Protein AF-A0A3M7LDJ9-F1 (afdb_monomer_lite)

Foldseek 3Di:
DAQEFEQFAEEDDDDDDPCVVPRYDFQNSRVVSLVVRVLGEHEYEDDYQYYDLVRLVSLLVVLLVSCVVSVHFYEYEYPHEQEESSLLSQLSGPAREYEQPYWYWAAFDDDDFDDDPVSNVVVVVVSVVSLQVQLVSLVVRWVDDSVLSSVSRHVRDGHGPVRCCVRNSHVYYDDDDDDPPPPDPDDDDDDDDPPPVVVVVCVSVVVRCLVSVNDQAWAWFAFLVRFTWTQRVHHPPDDDDPPTWTDGVNATCCVPPVQWTQGVVRDIGGDHDRD

Organism: NCBI:txid2305228

Sequence (275 aa):
MKHEIKIYGEIVPFQGTQIENRGYTNLSIVEEQLKNADGSELLVRLHTIGGDVDEGFAIYASLRRYAKENNIKITTRADGQVASIGTVIFLAGDERIGSPYVQPFFHKAQSLIGGDNEQIKKGLAENEEANKRISLHYSQHTNLTQQEAMELMNGETFLAPTDAEALRFATSTEEIQRPKALLNKKIIKYNMSDQHKDIQRKELLNKVFNFLGIGTKNKIVFTAENNELDFYELGENDTPSIGDKALFDGKPAGESNNGEYIMQTGETYRFTGRN

InterPro domains:
  IPR023562 Clp protease proteolytic subunit /Translocation-enhancing protein TepA [PF00574] (36-165)
  IPR029045 ClpP/crotonase-like domain superfamily [SSF52096] (4-171)

pLDDT: mean 84.13, std 17.74, range [34.44, 98.81]

Structure (mmCIF, N/CA/C/O backbone):
data_AF-A0A3M7LDJ9-F1
#
_entry.id   AF-A0A3M7LDJ9-F1
#
loop_
_atom_site.group_PDB
_atom_site.id
_atom_site.type_symbol
_atom_site.label_atom_id
_atom_site.label_alt_id
_atom_site.label_comp_id
_atom_site.label_asym_id
_atom_site.label_entity_id
_atom_site.label_seq_id
_atom_site.pdbx_PDB_ins_code
_atom_site.Cartn_x
_atom_site.Cartn_y
_atom_site.Cartn_z
_atom_site.occupancy
_atom_site.B_iso_or_equiv
_atom_site.auth_seq_id
_atom_site.auth_comp_id
_atom_site.auth_asym_id
_atom_site.auth_atom_id
_atom_site.pdbx_PDB_model_num
ATOM 1 N N . MET A 1 1 ? -18.117 -0.295 17.394 1.00 78.12 1 MET A N 1
ATOM 2 C CA . MET A 1 1 ? -18.189 -0.108 15.926 1.00 78.12 1 MET A CA 1
ATOM 3 C C . MET A 1 1 ? -16.911 0.585 15.501 1.00 78.12 1 MET A C 1
ATOM 5 O O . MET A 1 1 ? -16.434 1.400 16.278 1.00 78.12 1 MET A O 1
ATOM 9 N N . LYS A 1 2 ? -16.347 0.241 14.339 1.00 93.88 2 LYS A N 1
ATOM 10 C CA . LYS A 1 2 ? -15.156 0.926 13.820 1.00 93.88 2 LYS A CA 1
ATOM 11 C C . LYS A 1 2 ? -15.563 2.281 13.237 1.00 93.88 2 LYS A C 1
ATOM 13 O O . LYS A 1 2 ? -16.608 2.355 12.591 1.00 93.88 2 LYS A O 1
ATOM 18 N N . HIS A 1 3 ? -14.771 3.323 13.466 1.00 97.75 3 HIS A N 1
ATOM 19 C CA . HIS A 1 3 ? -14.946 4.608 12.798 1.00 97.75 3 HIS A CA 1
ATOM 20 C C . HIS A 1 3 ? -14.404 4.512 11.368 1.00 97.75 3 HIS A C 1
ATOM 22 O O . HIS A 1 3 ? -13.320 3.969 11.149 1.00 97.75 3 HIS A O 1
ATOM 28 N N . GLU A 1 4 ? -15.162 5.000 10.387 1.00 97.81 4 GLU A N 1
ATOM 29 C CA . GLU A 1 4 ? -14.740 4.949 8.987 1.00 97.81 4 GLU A CA 1
ATOM 30 C C . GLU A 1 4 ? -13.842 6.137 8.641 1.00 97.81 4 GLU A C 1
ATOM 32 O O . GLU A 1 4 ? -14.232 7.283 8.829 1.00 97.81 4 GLU A O 1
ATOM 37 N N . ILE A 1 5 ? -12.679 5.850 8.058 1.00 97.88 5 ILE A N 1
ATOM 38 C CA . ILE A 1 5 ? -11.811 6.839 7.416 1.00 97.88 5 ILE A CA 1
ATOM 39 C C . ILE A 1 5 ? -11.832 6.557 5.916 1.00 97.88 5 ILE A C 1
ATOM 41 O O . ILE A 1 5 ? -11.592 5.423 5.501 1.00 97.88 5 ILE A O 1
ATOM 45 N N . LYS A 1 6 ? -12.105 7.557 5.082 1.00 96.62 6 LYS A N 1
ATOM 46 C CA . LYS A 1 6 ? -12.105 7.422 3.620 1.00 96.62 6 LYS A CA 1
ATOM 47 C C . LYS A 1 6 ? -10.899 8.132 3.025 1.00 96.62 6 LYS A C 1
ATOM 49 O O . LYS A 1 6 ? -10.681 9.313 3.275 1.00 96.62 6 LYS A O 1
ATOM 54 N N . ILE A 1 7 ? -10.154 7.393 2.208 1.00 97.12 7 ILE A N 1
ATOM 55 C CA . ILE A 1 7 ? -8.999 7.866 1.437 1.00 97.12 7 ILE A CA 1
ATOM 56 C C . ILE A 1 7 ? -9.338 7.638 -0.030 1.00 97.12 7 ILE A C 1
ATOM 58 O O . ILE A 1 7 ? -9.025 6.596 -0.618 1.00 97.12 7 ILE A O 1
ATOM 62 N N . TYR A 1 8 ? -10.130 8.563 -0.566 1.00 95.56 8 TYR A N 1
ATOM 63 C CA . TYR A 1 8 ? -10.703 8.479 -1.904 1.00 95.56 8 TYR A CA 1
ATOM 64 C C . TYR A 1 8 ? -10.148 9.609 -2.774 1.00 95.56 8 TYR A C 1
ATOM 66 O O . TYR A 1 8 ? -10.076 10.757 -2.333 1.00 95.56 8 TYR A O 1
ATOM 74 N N . GLY A 1 9 ? -9.798 9.282 -4.018 1.00 94.44 9 GLY A N 1
ATOM 75 C CA . GLY A 1 9 ? -9.204 10.227 -4.963 1.00 94.44 9 GLY A CA 1
ATOM 76 C C . GLY A 1 9 ? -7.675 10.238 -4.961 1.00 94.44 9 GLY A C 1
ATOM 77 O O . GLY A 1 9 ? -7.035 9.354 -4.395 1.00 94.44 9 GLY A O 1
ATOM 78 N N . GLU A 1 10 ? -7.088 11.210 -5.646 1.00 96.06 10 GLU A N 1
ATOM 79 C CA . GLU A 1 10 ? -5.637 11.387 -5.747 1.00 96.06 10 GLU A CA 1
ATOM 80 C C . GLU A 1 10 ? -5.054 11.966 -4.447 1.00 96.06 10 GLU A C 1
ATOM 82 O O . GLU A 1 10 ? -5.655 12.832 -3.807 1.00 96.06 10 GLU A O 1
ATOM 87 N N . ILE A 1 11 ? -3.886 11.467 -4.046 1.00 97.50 11 ILE A N 1
ATOM 88 C CA . ILE A 1 11 ? -3.141 11.930 -2.875 1.00 97.50 11 ILE A CA 1
ATOM 89 C C . ILE A 1 11 ? -2.330 13.161 -3.271 1.00 97.50 11 ILE A C 1
ATOM 91 O O . ILE A 1 11 ? -1.450 13.071 -4.124 1.00 97.50 11 ILE A O 1
ATOM 95 N N . VAL A 1 12 ? -2.616 14.311 -2.664 1.00 95.75 12 VAL A N 1
ATOM 96 C CA . VAL A 1 12 ? -2.017 15.595 -3.062 1.00 95.75 12 VAL A CA 1
ATOM 97 C C . VAL A 1 12 ? -1.315 16.289 -1.896 1.00 95.75 12 VAL A C 1
ATOM 99 O O . VAL A 1 12 ? -1.828 16.259 -0.781 1.00 95.75 12 VAL A O 1
ATOM 102 N N . PRO A 1 13 ? -0.198 16.998 -2.138 1.00 92.62 13 PRO A N 1
ATOM 103 C CA . PRO A 1 13 ? 0.600 17.596 -1.065 1.00 92.62 13 PRO A CA 1
ATOM 104 C C . PRO A 1 13 ? 0.002 18.905 -0.518 1.00 92.62 13 PRO A C 1
ATOM 106 O O . PRO A 1 13 ? 0.456 19.447 0.493 1.00 92.62 13 PRO A O 1
ATOM 109 N N . PHE A 1 14 ? -1.006 19.471 -1.194 1.00 89.44 14 PHE A N 1
ATOM 110 C CA . PHE A 1 14 ? -1.635 20.724 -0.778 1.00 89.44 14 PHE A CA 1
ATOM 111 C C . PHE A 1 14 ? -2.529 20.493 0.440 1.00 89.44 14 PHE A C 1
ATOM 113 O O . PHE A 1 14 ? -3.498 19.745 0.351 1.00 89.44 14 PHE A O 1
ATOM 120 N N . GLN A 1 15 ? -2.233 21.173 1.549 1.00 89.44 15 GLN A N 1
ATOM 121 C CA . GLN A 1 15 ? -2.933 21.009 2.826 1.00 89.44 15 GLN A CA 1
ATOM 122 C C . GLN A 1 15 ? -4.273 21.764 2.900 1.00 89.44 15 GLN A C 1
ATOM 124 O O . GLN A 1 15 ? -4.502 22.742 2.188 1.00 89.44 15 GLN A O 1
ATOM 129 N N . GLY A 1 16 ? -5.140 21.329 3.821 1.00 84.50 16 GLY A N 1
ATOM 130 C CA . GLY A 1 16 ? -6.477 21.883 4.069 1.00 84.50 16 GLY A CA 1
ATOM 131 C C . GLY A 1 16 ? -7.626 20.952 3.657 1.00 84.50 16 GLY A C 1
ATOM 132 O O . GLY A 1 16 ? -7.453 20.042 2.854 1.00 84.50 16 GLY A O 1
ATOM 133 N N . THR A 1 17 ? -8.824 21.187 4.201 1.00 79.88 17 THR A N 1
ATOM 134 C CA . THR A 1 17 ? -10.002 20.303 4.035 1.00 79.88 17 THR A CA 1
ATOM 135 C C . THR A 1 17 ? -10.957 20.722 2.910 1.00 79.88 17 THR A C 1
ATOM 137 O O . THR A 1 17 ? -11.893 20.011 2.565 1.00 79.88 17 THR A O 1
ATOM 140 N N . GLN A 1 18 ? -10.720 21.868 2.269 1.00 75.56 18 GLN A N 1
ATOM 141 C CA . GLN A 1 18 ? -11.643 22.463 1.286 1.00 75.56 18 GLN A CA 1
ATOM 142 C C . GLN A 1 18 ? -11.646 21.759 -0.091 1.00 75.56 18 GLN A C 1
ATOM 144 O O . GLN A 1 18 ? -12.289 22.240 -1.027 1.00 75.56 18 GLN A O 1
ATOM 149 N N . ILE A 1 19 ? -10.932 20.637 -0.240 1.00 69.25 19 ILE A N 1
ATOM 150 C CA . ILE A 1 19 ? -10.743 19.920 -1.513 1.00 69.25 19 ILE A CA 1
ATOM 151 C C . ILE A 1 19 ? -11.445 18.554 -1.585 1.00 69.25 19 ILE A C 1
ATOM 153 O O . ILE A 1 19 ? -11.459 17.956 -2.660 1.00 69.25 19 ILE A O 1
ATOM 157 N N . GLU A 1 20 ? -12.081 18.092 -0.500 1.00 59.94 20 GLU A N 1
ATOM 158 C CA . GLU A 1 20 ? -12.684 16.746 -0.379 1.00 59.94 20 GLU A CA 1
ATOM 159 C C . GLU A 1 20 ? -13.671 16.392 -1.511 1.00 59.94 20 GLU A C 1
ATOM 161 O O . GLU A 1 20 ? -13.783 15.238 -1.914 1.00 59.94 20 GLU A O 1
ATOM 166 N N . ASN A 1 21 ? -14.332 17.384 -2.116 1.00 63.56 21 ASN A N 1
ATOM 167 C CA . ASN A 1 21 ? -15.317 17.170 -3.186 1.00 63.56 21 ASN A CA 1
ATOM 168 C C . ASN A 1 21 ? -14.736 17.173 -4.610 1.00 63.56 21 ASN A C 1
ATOM 170 O O . ASN A 1 21 ? -15.493 17.176 -5.581 1.00 63.56 21 ASN A O 1
ATOM 174 N N . ARG A 1 22 ? -13.409 17.220 -4.764 1.00 71.50 22 ARG A N 1
ATOM 175 C CA . ARG A 1 22 ? -12.743 17.285 -6.078 1.00 71.50 22 ARG A CA 1
ATOM 176 C C . ARG A 1 22 ? -11.988 16.010 -6.449 1.00 71.50 22 ARG A C 1
ATOM 178 O O . ARG A 1 22 ? -11.256 16.019 -7.430 1.00 71.50 22 ARG A O 1
ATOM 185 N N . GLY A 1 23 ? -12.183 14.927 -5.694 1.00 86.31 23 GLY A N 1
ATOM 186 C CA . GLY A 1 23 ? -11.456 13.678 -5.916 1.00 86.31 23 GLY A CA 1
ATOM 187 C C . GLY A 1 23 ? -10.001 13.759 -5.458 1.00 86.31 23 GLY A C 1
ATOM 188 O O . GLY A 1 23 ? -9.142 13.143 -6.079 1.00 86.31 23 GLY A O 1
ATOM 189 N N . TYR A 1 24 ? -9.743 14.508 -4.384 1.00 92.81 24 TYR A N 1
ATOM 190 C CA . TYR A 1 24 ? -8.433 14.625 -3.752 1.00 92.81 24 TYR A CA 1
ATOM 191 C C . TYR A 1 24 ? -8.512 14.270 -2.268 1.00 92.81 24 TYR A C 1
ATOM 193 O O . TYR A 1 24 ? -9.515 14.537 -1.606 1.00 92.81 24 TYR A O 1
ATOM 201 N N . THR A 1 25 ? -7.421 13.723 -1.747 1.00 95.00 25 THR A N 1
ATOM 202 C CA . THR A 1 25 ? -7.181 13.477 -0.324 1.00 95.00 25 THR A CA 1
ATOM 203 C C . THR A 1 25 ? -5.784 13.976 0.048 1.00 95.00 25 THR A C 1
ATOM 205 O O . THR A 1 25 ? -4.855 13.910 -0.752 1.00 95.00 25 THR A O 1
ATOM 208 N N . ASN A 1 26 ? -5.636 14.464 1.275 1.00 96.38 26 ASN A N 1
ATOM 209 C CA . ASN A 1 26 ? -4.364 14.848 1.882 1.00 96.38 26 ASN A CA 1
ATOM 210 C C . ASN A 1 26 ? -4.383 14.480 3.379 1.00 96.38 26 ASN A C 1
ATOM 212 O O . ASN A 1 26 ? -5.387 13.988 3.907 1.00 96.38 26 ASN A O 1
ATOM 216 N N . LEU A 1 27 ? -3.284 14.736 4.074 1.00 97.44 27 LEU A N 1
ATOM 217 C CA . LEU A 1 27 ? -3.114 14.508 5.499 1.00 97.44 27 LEU A CA 1
ATOM 218 C C . LEU A 1 27 ? -4.128 15.296 6.324 1.00 97.44 27 LEU A C 1
ATOM 220 O O . LEU A 1 27 ? -4.752 14.715 7.203 1.00 97.44 27 LEU A O 1
ATOM 224 N N . SER A 1 28 ? -4.338 16.581 6.026 1.00 95.81 28 SER A N 1
ATOM 225 C CA . SER A 1 28 ? -5.286 17.427 6.769 1.00 95.81 28 SER A CA 1
ATOM 226 C C . SER A 1 28 ? -6.707 16.838 6.798 1.00 95.81 28 SER A C 1
ATOM 228 O O . SER A 1 28 ? -7.373 16.874 7.830 1.00 95.81 28 SER A O 1
ATOM 230 N N . ILE A 1 29 ? -7.163 16.274 5.676 1.00 95.62 29 ILE A N 1
ATOM 231 C CA . ILE A 1 29 ? -8.461 15.595 5.539 1.00 95.62 29 ILE A CA 1
ATOM 232 C C . ILE A 1 29 ? -8.507 14.327 6.395 1.00 95.62 29 ILE A C 1
ATOM 234 O O . ILE A 1 29 ? -9.494 14.068 7.085 1.00 95.62 29 ILE A O 1
ATOM 238 N N . VAL A 1 30 ? -7.441 13.524 6.369 1.00 97.31 30 VAL A N 1
ATOM 239 C CA . VAL A 1 30 ? -7.366 12.300 7.178 1.00 97.31 30 VAL A CA 1
ATOM 240 C C . VAL A 1 30 ? -7.317 12.638 8.668 1.00 97.31 30 VAL A C 1
ATOM 242 O O . VAL A 1 30 ? -8.029 12.017 9.452 1.00 97.31 30 VAL A O 1
ATOM 245 N N . GLU A 1 31 ? -6.542 13.643 9.071 1.00 96.50 31 GLU A N 1
ATOM 246 C CA . GLU A 1 31 ? -6.461 14.093 10.462 1.00 96.50 31 GLU A CA 1
ATOM 247 C C . GLU A 1 31 ? -7.797 14.622 10.982 1.00 96.50 31 GLU A C 1
ATOM 249 O O . GLU A 1 31 ? -8.155 14.356 12.128 1.00 96.50 31 GLU A O 1
ATOM 254 N N . GLU A 1 32 ? -8.566 15.327 10.153 1.00 95.25 32 GLU A N 1
ATOM 255 C CA . GLU A 1 32 ? -9.901 15.781 10.539 1.00 95.25 32 GLU A CA 1
ATOM 256 C C . GLU A 1 32 ? -10.857 14.603 10.776 1.00 95.25 32 GLU A C 1
ATOM 258 O O . GLU A 1 32 ? -11.580 14.578 11.772 1.00 95.25 32 GLU A O 1
ATOM 263 N N . GLN A 1 33 ? -10.807 13.573 9.928 1.00 96.31 33 GLN A N 1
ATOM 264 C CA . GLN A 1 33 ? -11.563 12.339 10.156 1.00 96.31 33 GLN A CA 1
ATOM 265 C C . GLN A 1 33 ? -11.096 11.608 11.431 1.00 96.31 33 GLN A C 1
ATOM 267 O O . GLN A 1 33 ? -11.924 11.148 12.214 1.00 96.31 33 GLN A O 1
ATOM 272 N N . LEU A 1 34 ? -9.786 11.560 11.701 1.00 97.31 34 LEU A N 1
ATOM 273 C CA . LEU A 1 34 ? -9.226 10.937 12.908 1.00 97.31 34 LEU A CA 1
ATOM 274 C C . LEU A 1 34 ? -9.658 11.633 14.206 1.00 97.31 34 LEU A C 1
ATOM 276 O O . LEU A 1 34 ? -9.918 10.955 15.202 1.00 97.31 34 LEU A O 1
ATOM 280 N N . LYS A 1 35 ? -9.788 12.965 14.214 1.00 95.19 35 LYS A N 1
ATOM 281 C CA . LYS A 1 35 ? -10.329 13.696 15.376 1.00 95.19 35 LYS A CA 1
ATOM 282 C C . LYS A 1 35 ? -11.749 13.244 15.714 1.00 95.19 35 LYS A C 1
ATOM 284 O O . LYS A 1 35 ? -12.083 13.108 16.885 1.00 95.19 35 LYS A O 1
ATOM 289 N N . ASN A 1 36 ? -12.555 12.954 14.694 1.00 94.56 36 ASN A N 1
ATOM 290 C CA . ASN A 1 36 ? -13.933 12.491 14.856 1.00 94.56 36 ASN A CA 1
ATOM 291 C C . ASN A 1 36 ? -14.041 11.009 15.259 1.00 94.56 36 ASN A C 1
ATOM 293 O O . ASN A 1 36 ? -15.135 10.548 15.590 1.00 94.56 36 ASN A O 1
ATOM 297 N N . ALA A 1 37 ? -12.935 10.259 15.237 1.00 94.75 37 ALA A N 1
ATOM 298 C CA . ALA A 1 37 ? -12.915 8.852 15.624 1.00 94.75 37 ALA A CA 1
ATOM 299 C C . ALA A 1 37 ? -12.878 8.628 17.147 1.00 94.75 37 ALA A C 1
ATOM 301 O O . ALA A 1 37 ? -13.243 7.539 17.587 1.00 94.75 37 ALA A O 1
ATOM 302 N N . ASP A 1 38 ? -12.490 9.636 17.941 1.00 91.62 38 ASP A N 1
ATOM 303 C CA . ASP A 1 38 ? -12.563 9.636 19.418 1.00 91.62 38 ASP A CA 1
ATOM 304 C C . ASP A 1 38 ? -12.047 8.338 20.086 1.00 91.62 38 ASP A C 1
ATOM 306 O O . ASP A 1 38 ? -12.717 7.700 20.895 1.00 91.62 38 ASP A O 1
ATOM 310 N N . GLY A 1 39 ? -10.867 7.873 19.666 1.00 92.12 39 GLY A N 1
ATOM 311 C CA . GLY A 1 39 ? -10.216 6.665 20.179 1.00 92.12 39 GLY A CA 1
ATOM 312 C C . GLY A 1 39 ? -10.827 5.340 19.708 1.00 92.12 39 GLY A C 1
ATOM 313 O O . GLY A 1 39 ? -10.450 4.285 20.211 1.00 92.12 39 GLY A O 1
ATOM 314 N N . SER A 1 40 ? -11.760 5.354 18.753 1.00 95.44 40 SER A N 1
ATOM 315 C CA . SER A 1 40 ? -12.372 4.140 18.196 1.00 95.44 40 SER A CA 1
ATOM 316 C C . SER A 1 40 ? -11.427 3.399 17.250 1.00 95.44 40 SER A C 1
ATOM 318 O O . SER A 1 40 ? -10.676 4.024 16.507 1.00 95.44 40 SER A O 1
ATOM 320 N N . GLU A 1 41 ? -11.534 2.064 17.188 1.00 97.75 41 GLU A N 1
ATOM 321 C CA . GLU A 1 41 ? -10.911 1.271 16.114 1.00 97.75 41 GLU A CA 1
ATOM 322 C C . GLU A 1 41 ? -11.263 1.830 14.728 1.00 97.75 41 GLU A C 1
ATOM 324 O O . GLU A 1 41 ? -12.390 2.278 14.503 1.00 97.75 41 GLU A O 1
ATOM 329 N N . LEU A 1 42 ? -10.326 1.760 13.781 1.00 98.69 42 LEU A N 1
ATOM 330 C CA . LEU A 1 42 ? -10.492 2.379 12.465 1.00 98.69 42 LEU A CA 1
ATOM 331 C C . LEU A 1 42 ? -10.810 1.347 11.381 1.00 98.69 42 LEU A C 1
ATOM 333 O O . LEU A 1 42 ? -10.187 0.287 11.308 1.00 98.69 42 LEU A O 1
ATOM 337 N N . LEU A 1 43 ? -11.739 1.701 10.492 1.00 98.50 43 LEU A N 1
ATOM 338 C CA . LEU A 1 43 ? -11.909 1.089 9.179 1.00 98.50 43 LEU A CA 1
ATOM 339 C C . LEU A 1 43 ? -11.491 2.108 8.115 1.00 98.50 43 LEU A C 1
ATOM 341 O O . LEU A 1 43 ? -12.256 3.004 7.762 1.00 98.50 43 LEU A O 1
ATOM 345 N N . VAL A 1 44 ? -10.275 1.966 7.602 1.00 98.62 44 VAL A N 1
ATOM 346 C CA . VAL A 1 44 ? -9.719 2.831 6.562 1.00 98.62 44 VAL A CA 1
ATOM 347 C C . VAL A 1 44 ? -10.070 2.247 5.199 1.00 98.62 44 VAL A C 1
ATOM 349 O O . VAL A 1 44 ? -9.644 1.153 4.841 1.00 98.62 44 VAL A O 1
ATOM 352 N N . ARG A 1 45 ? -10.867 2.972 4.427 1.00 97.94 45 ARG A N 1
ATOM 353 C CA . ARG A 1 45 ? -11.400 2.555 3.131 1.00 97.94 45 ARG A CA 1
ATOM 354 C C . ARG A 1 45 ? -10.666 3.296 2.025 1.00 97.94 45 ARG A C 1
ATOM 356 O O . ARG A 1 45 ? -10.650 4.527 2.022 1.00 97.94 45 ARG A O 1
ATOM 363 N N . LEU A 1 46 ? -10.078 2.558 1.088 1.00 98.06 46 LEU A N 1
ATOM 364 C CA . LEU A 1 46 ? -9.243 3.127 0.034 1.00 98.06 46 LEU A CA 1
ATOM 365 C C . LEU A 1 46 ? -9.881 2.965 -1.346 1.00 98.06 46 LEU A C 1
ATOM 367 O O . LEU A 1 46 ? -10.301 1.872 -1.732 1.00 98.06 46 LEU A O 1
ATOM 371 N N . HIS A 1 47 ? -9.895 4.069 -2.089 1.00 96.38 47 HIS A N 1
ATOM 372 C CA . HIS A 1 47 ? -10.141 4.113 -3.525 1.00 96.38 47 HIS A CA 1
ATOM 373 C C . HIS A 1 47 ? -9.318 5.261 -4.126 1.00 96.38 47 HIS A C 1
ATOM 375 O O . HIS A 1 47 ? -9.787 6.390 -4.258 1.00 96.38 47 HIS A O 1
ATOM 381 N N . THR A 1 48 ? -8.058 4.983 -4.441 1.00 97.19 48 THR A N 1
ATOM 382 C CA . THR A 1 48 ? -7.075 5.985 -4.850 1.00 97.19 48 THR A CA 1
ATOM 383 C C . THR A 1 48 ? -6.183 5.473 -5.978 1.00 97.19 48 THR A C 1
ATOM 385 O O . THR A 1 48 ? -5.773 4.308 -6.005 1.00 97.19 48 THR A O 1
ATOM 388 N N . ILE A 1 49 ? -5.861 6.378 -6.901 1.00 95.44 49 ILE A N 1
ATOM 389 C CA . ILE A 1 49 ? -4.847 6.162 -7.939 1.00 95.44 49 ILE A CA 1
ATOM 390 C C . ILE A 1 49 ? -3.414 6.375 -7.416 1.00 95.44 49 ILE A C 1
ATOM 392 O O . ILE A 1 49 ? -2.454 6.153 -8.148 1.00 95.44 49 ILE A O 1
ATOM 396 N N . GLY A 1 50 ? -3.269 6.793 -6.156 1.00 97.25 50 GLY A N 1
ATOM 397 C CA . GLY A 1 50 ? -2.017 7.256 -5.574 1.00 97.25 50 GLY A CA 1
ATOM 398 C C . GLY A 1 50 ? -1.823 8.757 -5.760 1.00 97.25 50 GLY A C 1
ATOM 399 O O . GLY A 1 50 ? -2.803 9.496 -5.719 1.00 97.25 50 GLY A O 1
ATOM 400 N N . GLY A 1 51 ? -0.575 9.200 -5.914 1.00 97.00 51 GLY A N 1
ATOM 401 C CA . GLY A 1 51 ? -0.204 10.613 -5.969 1.00 97.00 51 GLY A CA 1
ATOM 402 C C . GLY A 1 51 ? 1.112 10.874 -5.237 1.00 97.00 51 GLY A C 1
ATOM 403 O O . GLY A 1 51 ? 2.070 10.116 -5.397 1.00 97.00 51 GLY A O 1
ATOM 404 N N . ASP A 1 52 ? 1.150 11.930 -4.430 1.00 97.81 52 ASP A N 1
ATOM 405 C CA . ASP A 1 52 ? 2.357 12.395 -3.747 1.00 97.81 52 ASP A CA 1
ATOM 406 C C . ASP A 1 52 ? 2.900 11.383 -2.721 1.00 97.81 52 ASP A C 1
ATOM 408 O O . ASP A 1 52 ? 2.180 10.878 -1.853 1.00 97.81 52 ASP A O 1
ATOM 412 N N . VAL A 1 53 ? 4.197 11.077 -2.845 1.00 98.00 53 VAL A N 1
ATOM 413 C CA . VAL A 1 53 ? 4.872 10.047 -2.044 1.00 98.00 53 VAL A CA 1
ATOM 414 C C . VAL A 1 53 ? 5.000 10.467 -0.585 1.00 98.00 53 VAL A C 1
ATOM 416 O O . VAL A 1 53 ? 4.725 9.663 0.309 1.00 98.00 53 VAL A O 1
ATOM 419 N N . ASP A 1 54 ? 5.428 11.701 -0.336 1.00 97.88 54 ASP A N 1
ATOM 420 C CA . ASP A 1 54 ? 5.688 12.178 1.019 1.00 97.88 54 ASP A CA 1
ATOM 421 C C . ASP A 1 54 ? 4.373 12.359 1.782 1.00 97.88 54 ASP A C 1
ATOM 423 O O . ASP A 1 54 ? 4.264 11.935 2.935 1.00 97.88 54 ASP A O 1
ATOM 427 N N . GLU A 1 55 ? 3.341 12.868 1.110 1.00 98.31 55 GLU A N 1
ATOM 428 C CA . GLU A 1 55 ? 1.994 12.984 1.656 1.00 98.31 55 GLU A CA 1
ATOM 429 C C . GLU A 1 55 ? 1.412 11.614 2.026 1.00 98.31 55 GLU A C 1
ATOM 431 O O . GLU A 1 55 ? 0.864 11.430 3.116 1.00 98.31 55 GLU A O 1
ATOM 436 N N . GLY A 1 56 ? 1.568 10.612 1.155 1.00 98.56 56 GLY A N 1
ATOM 437 C CA . GLY A 1 56 ? 1.088 9.264 1.441 1.00 98.56 56 GLY A CA 1
ATOM 438 C C . GLY A 1 56 ? 1.803 8.612 2.628 1.00 98.56 56 GLY A C 1
ATOM 439 O O . GLY A 1 56 ? 1.156 7.968 3.460 1.00 98.56 56 GLY A O 1
ATOM 440 N N . PHE A 1 57 ? 3.115 8.826 2.777 1.00 98.75 57 PHE A N 1
ATOM 441 C CA . PHE A 1 57 ? 3.843 8.391 3.974 1.00 98.75 57 PHE A CA 1
ATOM 442 C C . PHE A 1 57 ? 3.414 9.150 5.233 1.00 98.75 57 PHE A C 1
ATOM 444 O O . PHE A 1 57 ? 3.331 8.545 6.306 1.00 98.75 57 PHE A O 1
ATOM 451 N N . ALA A 1 58 ? 3.104 10.442 5.123 1.00 98.69 58 ALA A N 1
ATOM 452 C CA . ALA A 1 58 ? 2.596 11.229 6.240 1.00 98.69 58 ALA A CA 1
ATOM 453 C C . ALA A 1 58 ? 1.221 10.722 6.704 1.00 98.69 58 ALA A C 1
ATOM 455 O O . ALA A 1 58 ? 1.011 10.529 7.904 1.00 98.69 58 ALA A O 1
ATOM 456 N N . ILE A 1 59 ? 0.323 10.402 5.765 1.00 98.81 59 ILE A N 1
ATOM 457 C CA . ILE A 1 59 ? -0.968 9.761 6.049 1.00 98.81 59 ILE A CA 1
ATOM 458 C C . ILE A 1 59 ? -0.760 8.409 6.742 1.00 98.81 59 ILE A C 1
ATOM 460 O O . ILE A 1 59 ? -1.345 8.171 7.801 1.00 98.81 59 ILE A O 1
ATOM 464 N N . TYR A 1 60 ? 0.103 7.540 6.201 1.00 98.81 60 TYR A N 1
ATOM 465 C CA . TYR A 1 60 ? 0.443 6.259 6.833 1.00 98.81 60 TYR A CA 1
ATOM 466 C C . TYR A 1 60 ? 0.922 6.458 8.283 1.00 98.81 60 TYR A C 1
ATOM 468 O O . TYR A 1 60 ? 0.431 5.805 9.209 1.00 98.81 60 TYR A O 1
ATOM 476 N N . ALA A 1 61 ? 1.857 7.387 8.496 1.00 98.69 61 ALA A N 1
ATOM 477 C CA . ALA A 1 61 ? 2.425 7.659 9.809 1.00 98.69 61 ALA A CA 1
ATOM 478 C C . ALA A 1 61 ? 1.381 8.217 10.787 1.00 98.69 61 ALA A C 1
ATOM 480 O O . ALA A 1 61 ? 1.388 7.824 11.954 1.00 98.69 61 ALA A O 1
ATOM 481 N N . SER A 1 62 ? 0.482 9.090 10.325 1.00 98.69 62 SER A N 1
ATOM 482 C CA . SER A 1 62 ? -0.602 9.659 11.133 1.00 98.69 62 SER A CA 1
ATOM 483 C C . SER A 1 62 ? -1.587 8.581 11.588 1.00 98.69 62 SER A C 1
ATOM 485 O O . SER A 1 62 ? -1.850 8.456 12.785 1.00 98.69 62 SER A O 1
ATOM 487 N N . LEU A 1 63 ? -2.012 7.696 10.677 1.00 98.81 63 LEU A N 1
ATOM 488 C CA . LEU A 1 63 ? -2.849 6.537 11.006 1.00 98.81 63 LEU A CA 1
ATOM 489 C C . LEU A 1 63 ? -2.186 5.646 12.071 1.00 98.81 63 LEU A C 1
ATOM 491 O O . LEU A 1 63 ? -2.784 5.364 13.111 1.00 98.81 63 LEU A O 1
ATOM 495 N N . ARG A 1 64 ? -0.930 5.224 11.856 1.00 98.69 64 ARG A N 1
ATOM 496 C CA . ARG A 1 64 ? -0.224 4.350 12.813 1.00 98.69 64 ARG A CA 1
ATOM 497 C C . ARG A 1 64 ? 0.059 5.036 14.149 1.00 98.69 64 ARG A C 1
ATOM 499 O O . ARG A 1 64 ? 0.037 4.370 15.184 1.00 98.69 64 ARG A O 1
ATOM 506 N N . ARG A 1 65 ? 0.312 6.348 14.150 1.00 98.56 65 ARG A N 1
ATOM 507 C CA . ARG A 1 65 ? 0.487 7.136 15.376 1.00 98.56 65 ARG A CA 1
ATOM 508 C C . ARG A 1 65 ? -0.807 7.186 16.174 1.00 98.56 65 ARG A C 1
ATOM 510 O O . ARG A 1 65 ? -0.780 6.823 17.345 1.00 98.56 65 ARG A O 1
ATOM 517 N N . TYR A 1 66 ? -1.918 7.526 15.527 1.00 98.50 66 TYR A N 1
ATOM 518 C CA . TYR A 1 66 ? -3.235 7.529 16.155 1.00 98.50 66 TYR A CA 1
ATOM 519 C C . TYR A 1 66 ? -3.566 6.164 16.768 1.00 98.50 66 TYR A C 1
ATOM 521 O O . TYR A 1 66 ? -3.999 6.085 17.918 1.00 98.50 66 TYR A O 1
ATOM 529 N N . ALA A 1 67 ? -3.299 5.076 16.036 1.00 98.38 67 ALA A N 1
ATOM 530 C CA . ALA A 1 67 ? -3.520 3.726 16.540 1.00 98.38 67 ALA A CA 1
ATOM 531 C C . ALA A 1 67 ? -2.687 3.410 17.786 1.00 98.38 67 ALA A C 1
ATOM 533 O O . ALA A 1 67 ? -3.200 2.846 18.750 1.00 98.38 67 ALA A O 1
ATOM 534 N N . LYS A 1 68 ? -1.412 3.814 17.789 1.00 98.25 68 LYS A N 1
ATOM 535 C CA . LYS A 1 68 ? -0.518 3.642 18.937 1.00 98.25 68 LYS A CA 1
ATOM 536 C C . LYS A 1 68 ? -0.969 4.461 20.146 1.00 98.25 68 LYS A C 1
ATOM 538 O O . LYS A 1 68 ? -0.989 3.930 21.250 1.00 98.25 68 LYS A O 1
ATOM 543 N N . GLU A 1 69 ? -1.303 5.733 19.949 1.00 98.25 69 GLU A N 1
ATOM 544 C CA . GLU A 1 69 ? -1.696 6.657 21.023 1.00 98.25 69 GLU A CA 1
ATOM 545 C C . GLU A 1 69 ? -3.001 6.232 21.702 1.00 98.25 69 GLU A C 1
ATOM 547 O O . GLU A 1 69 ? -3.121 6.348 22.919 1.00 98.25 69 GLU A O 1
ATOM 552 N N . ASN A 1 70 ? -3.937 5.669 20.934 1.00 97.75 70 ASN A N 1
ATOM 553 C CA . ASN A 1 70 ? -5.225 5.196 21.442 1.00 97.75 70 ASN A CA 1
ATOM 554 C C . ASN A 1 70 ? -5.247 3.689 21.756 1.00 97.75 70 ASN A C 1
ATOM 556 O O . ASN A 1 70 ? -6.258 3.176 22.225 1.00 97.75 70 ASN A O 1
ATOM 560 N N . ASN A 1 71 ? -4.141 2.974 21.519 1.00 97.81 71 ASN A N 1
ATOM 561 C CA . ASN A 1 71 ? -4.023 1.522 21.686 1.00 97.81 71 ASN A CA 1
ATOM 562 C C . ASN A 1 71 ? -5.135 0.727 20.963 1.00 97.81 71 ASN A C 1
ATOM 564 O O . ASN A 1 71 ? -5.781 -0.150 21.540 1.00 97.81 71 ASN A O 1
ATOM 568 N N . ILE A 1 72 ? -5.352 1.039 19.685 1.00 98.12 72 ILE A N 1
ATOM 569 C CA . ILE A 1 72 ? -6.378 0.420 18.835 1.00 98.12 72 ILE A CA 1
ATOM 570 C C . ILE A 1 72 ? -5.772 -0.294 17.626 1.00 98.12 72 ILE A C 1
ATOM 572 O O . ILE A 1 72 ? -4.618 -0.073 17.259 1.00 98.12 72 ILE A O 1
ATOM 576 N N . LYS A 1 73 ? -6.591 -1.119 16.968 1.00 97.88 73 LYS A N 1
ATOM 577 C CA . LYS A 1 73 ? -6.268 -1.735 15.678 1.00 97.88 73 LYS A CA 1
ATOM 578 C C . LYS A 1 73 ? -6.846 -0.940 14.511 1.00 97.88 73 LYS A C 1
ATOM 580 O O . LYS A 1 73 ? -7.894 -0.300 14.627 1.00 97.88 73 LYS A O 1
ATOM 585 N N . ILE A 1 74 ? -6.180 -1.051 13.367 1.00 98.75 74 ILE A N 1
ATOM 586 C CA . ILE A 1 74 ? -6.636 -0.527 12.082 1.00 98.75 74 ILE A CA 1
ATOM 587 C C . ILE A 1 74 ? -6.999 -1.696 11.172 1.00 98.75 74 ILE A C 1
ATOM 589 O O . ILE A 1 74 ? -6.195 -2.604 10.964 1.00 98.75 74 ILE A O 1
ATOM 593 N N . THR A 1 75 ? -8.176 -1.629 10.557 1.00 98.75 75 THR A N 1
ATOM 594 C CA . THR A 1 75 ? -8.500 -2.429 9.374 1.00 98.75 75 THR A CA 1
ATOM 595 C C . THR A 1 75 ? -8.450 -1.533 8.149 1.00 98.75 75 THR A C 1
ATOM 597 O O . THR A 1 75 ? -9.159 -0.530 8.104 1.00 98.75 75 THR A O 1
ATOM 600 N N . THR A 1 76 ? -7.650 -1.882 7.147 1.00 98.69 76 THR A N 1
ATOM 601 C CA . THR A 1 76 ? -7.727 -1.263 5.820 1.00 98.69 76 THR A CA 1
ATOM 602 C C . THR A 1 76 ? -8.576 -2.129 4.897 1.00 98.69 76 THR A C 1
ATOM 604 O O . THR A 1 76 ? -8.572 -3.356 5.002 1.00 98.69 76 THR A O 1
ATOM 607 N N . ARG A 1 77 ? -9.330 -1.501 3.993 1.00 97.69 77 ARG A N 1
ATOM 608 C CA . ARG A 1 77 ? -10.124 -2.191 2.975 1.00 97.69 77 ARG A CA 1
ATOM 609 C C . ARG A 1 77 ? -9.977 -1.527 1.615 1.00 97.69 77 ARG A C 1
ATOM 611 O O . ARG A 1 77 ? -10.086 -0.305 1.497 1.00 97.69 77 ARG A O 1
ATOM 618 N N . ALA A 1 78 ? -9.736 -2.348 0.602 1.00 96.62 78 ALA A N 1
ATOM 619 C CA . ALA A 1 78 ? -9.691 -1.933 -0.789 1.00 96.62 78 ALA A CA 1
ATOM 620 C C . ALA A 1 78 ? -11.116 -1.900 -1.358 1.00 96.62 78 ALA A C 1
ATOM 622 O O . ALA A 1 78 ? -11.653 -2.929 -1.751 1.00 96.62 78 ALA A O 1
ATOM 623 N N . ASP A 1 79 ? -11.733 -0.720 -1.393 1.00 94.31 79 ASP A N 1
ATOM 624 C CA . ASP A 1 79 ? -13.091 -0.554 -1.934 1.00 94.31 79 ASP A CA 1
ATOM 625 C C . ASP A 1 79 ? -13.101 -0.369 -3.459 1.00 94.31 79 ASP A C 1
ATOM 627 O O . ASP A 1 79 ? -14.106 -0.605 -4.126 1.00 94.31 79 ASP A O 1
ATOM 631 N N . GLY A 1 80 ? -11.984 0.096 -4.010 1.00 90.19 80 GLY A N 1
ATOM 632 C CA . GLY A 1 80 ? -11.769 0.307 -5.434 1.00 90.19 80 GLY A CA 1
ATOM 633 C C . GLY A 1 80 ? -10.274 0.285 -5.720 1.00 90.19 80 GLY A C 1
ATOM 634 O O . GLY A 1 80 ? -9.532 -0.404 -5.034 1.00 90.19 80 GLY A O 1
ATOM 635 N N . GLN A 1 81 ? -9.806 1.048 -6.709 1.00 93.12 81 GLN A N 1
ATOM 636 C CA . GLN A 1 81 ? -8.371 1.137 -7.014 1.00 93.12 81 GLN A CA 1
ATOM 637 C C . GLN A 1 81 ? -7.512 1.405 -5.767 1.00 93.12 81 GLN A C 1
ATOM 639 O O . GLN A 1 81 ? -7.834 2.275 -4.962 1.00 93.12 81 GLN A O 1
ATOM 644 N N . VAL A 1 82 ? -6.410 0.667 -5.640 1.00 97.06 82 VAL A N 1
ATOM 645 C CA . VAL A 1 82 ? -5.350 0.911 -4.658 1.00 97.06 82 VAL A CA 1
ATOM 646 C C . VAL A 1 82 ? -4.037 0.875 -5.426 1.00 97.06 82 VAL A C 1
ATOM 648 O O . VAL A 1 82 ? -3.453 -0.186 -5.636 1.00 97.06 82 VAL A O 1
ATOM 651 N N . ALA A 1 83 ? -3.623 2.028 -5.936 1.00 96.12 83 ALA A N 1
ATOM 652 C CA . ALA A 1 83 ? -2.476 2.136 -6.827 1.00 96.12 83 ALA A CA 1
ATOM 653 C C . ALA A 1 83 ? -1.388 3.037 -6.243 1.00 96.12 83 ALA A C 1
ATOM 655 O O . ALA A 1 83 ? -1.671 3.962 -5.477 1.00 96.12 83 ALA A O 1
ATOM 656 N N . SER A 1 84 ? -0.142 2.768 -6.637 1.00 97.50 84 SER A N 1
ATOM 657 C CA . SER A 1 84 ? 1.014 3.602 -6.314 1.00 97.50 84 SER A CA 1
ATOM 658 C C . SER A 1 84 ? 1.119 3.850 -4.804 1.00 97.50 84 SER A C 1
ATOM 660 O O . SER A 1 84 ? 0.957 2.906 -4.033 1.00 97.50 84 SER A O 1
ATOM 662 N N . ILE A 1 85 ? 1.327 5.087 -4.342 1.00 98.38 85 ILE A N 1
ATOM 663 C CA . ILE A 1 85 ? 1.423 5.416 -2.910 1.00 98.38 85 ILE A CA 1
ATOM 664 C C . ILE A 1 85 ? 0.185 5.008 -2.085 1.00 98.38 85 ILE A C 1
ATOM 666 O O . ILE A 1 85 ? 0.291 4.771 -0.883 1.00 98.38 85 ILE A O 1
ATOM 670 N N . GLY A 1 86 ? -0.980 4.808 -2.712 1.00 98.38 86 GLY A N 1
ATOM 671 C CA . GLY A 1 86 ? -2.148 4.228 -2.047 1.00 98.38 86 GLY A CA 1
ATOM 672 C C . GLY A 1 86 ? -1.880 2.838 -1.458 1.00 98.38 86 GLY A C 1
ATOM 673 O O . GLY A 1 86 ? -2.409 2.501 -0.400 1.00 98.38 86 GLY A O 1
ATOM 674 N N . THR A 1 87 ? -1.008 2.046 -2.091 1.00 98.25 87 THR A N 1
ATOM 675 C CA . THR A 1 87 ? -0.578 0.734 -1.575 1.00 98.25 87 THR A CA 1
ATOM 676 C C . THR A 1 87 ? 0.257 0.851 -0.296 1.00 98.25 87 THR A C 1
ATOM 678 O O . THR A 1 87 ? 0.103 0.027 0.602 1.00 98.25 87 THR A O 1
ATOM 681 N N . VAL A 1 88 ? 1.069 1.905 -0.146 1.00 98.69 88 VAL A N 1
ATOM 682 C CA . VAL A 1 88 ? 1.809 2.194 1.097 1.00 98.69 88 VAL A CA 1
ATOM 683 C C . VAL A 1 88 ? 0.837 2.502 2.234 1.00 98.69 88 VAL A C 1
ATOM 685 O O . VAL A 1 88 ? 0.982 1.960 3.331 1.00 98.69 88 VAL A O 1
ATOM 688 N N . ILE A 1 89 ? -0.192 3.311 1.962 1.00 98.81 89 ILE A N 1
ATOM 689 C CA . ILE A 1 89 ? -1.236 3.651 2.938 1.00 98.81 89 ILE A CA 1
ATOM 690 C C . ILE A 1 89 ? -2.051 2.407 3.321 1.00 98.81 89 ILE A C 1
ATOM 692 O O . ILE A 1 89 ? -2.334 2.194 4.499 1.00 98.81 89 ILE A O 1
ATOM 696 N N . PHE A 1 90 ? -2.394 1.551 2.353 1.00 98.69 90 PHE A N 1
ATOM 697 C CA . PHE A 1 90 ? -3.121 0.299 2.594 1.00 98.69 90 PHE A CA 1
ATOM 698 C C . PHE A 1 90 ? -2.407 -0.621 3.598 1.00 98.69 90 PHE A C 1
ATOM 700 O O . PHE A 1 90 ? -3.057 -1.327 4.372 1.00 98.69 90 PHE A O 1
ATOM 707 N N . LEU A 1 91 ? -1.073 -0.575 3.641 1.00 98.69 91 LEU A N 1
ATOM 708 C CA . LEU A 1 91 ? -0.263 -1.347 4.583 1.00 98.69 91 LEU A CA 1
ATOM 709 C C . LEU A 1 91 ? -0.326 -0.829 6.033 1.00 98.69 91 LEU A C 1
ATOM 711 O O . LEU A 1 91 ? 0.197 -1.489 6.925 1.00 98.69 91 LEU A O 1
ATOM 715 N N . ALA A 1 92 ? -1.019 0.286 6.306 1.00 98.69 92 ALA A N 1
ATOM 716 C CA . ALA A 1 92 ? -1.285 0.756 7.669 1.00 98.69 92 ALA A CA 1
ATOM 717 C C . ALA A 1 92 ? -2.231 -0.159 8.467 1.00 98.69 92 ALA A C 1
ATOM 719 O O . ALA A 1 92 ? -2.321 -0.012 9.687 1.00 98.69 92 ALA A O 1
ATOM 720 N N . GLY A 1 93 ? -2.957 -1.066 7.807 1.00 98.56 93 GLY A N 1
ATOM 721 C CA . GLY A 1 93 ? -3.887 -1.988 8.455 1.00 98.56 93 GLY A CA 1
ATOM 722 C C . GLY A 1 93 ? -3.184 -3.157 9.143 1.00 98.56 93 GLY A C 1
ATOM 723 O O . GLY A 1 93 ? -2.344 -3.834 8.542 1.00 98.56 93 GLY A O 1
ATOM 724 N N . ASP A 1 94 ? -3.579 -3.434 10.385 1.00 98.38 94 ASP A N 1
ATOM 725 C CA . ASP A 1 94 ? -3.274 -4.696 11.068 1.00 98.38 94 ASP A CA 1
ATOM 726 C C . ASP A 1 94 ? -4.059 -5.849 10.413 1.00 98.38 94 ASP A C 1
ATOM 728 O O . ASP A 1 94 ? -3.541 -6.952 10.248 1.00 98.38 94 ASP A O 1
ATOM 732 N N . GLU A 1 95 ? -5.289 -5.558 9.980 1.00 98.12 95 GLU A N 1
ATOM 733 C CA . GLU A 1 95 ? -6.090 -6.366 9.060 1.00 98.12 95 GLU A CA 1
ATOM 734 C C . GLU A 1 95 ? -6.215 -5.610 7.730 1.00 98.12 95 GLU A C 1
ATOM 736 O O . GLU A 1 95 ? -6.515 -4.417 7.720 1.00 98.12 95 GLU A O 1
ATOM 741 N N . ARG A 1 96 ? -5.968 -6.284 6.607 1.00 98.25 96 ARG A N 1
ATOM 742 C CA . ARG A 1 96 ? -5.918 -5.687 5.268 1.00 98.25 96 ARG A CA 1
ATOM 743 C C . ARG A 1 96 ? -6.814 -6.470 4.326 1.00 98.25 96 ARG A C 1
ATOM 745 O O . ARG A 1 96 ? -6.413 -7.501 3.788 1.00 98.25 96 ARG A O 1
ATOM 752 N N . ILE A 1 97 ? -8.034 -5.981 4.163 1.00 97.38 97 ILE A N 1
ATOM 753 C CA . ILE A 1 97 ? -9.092 -6.642 3.408 1.00 97.38 97 ILE A CA 1
ATOM 754 C C . ILE A 1 97 ? -8.986 -6.220 1.939 1.00 97.38 97 ILE A C 1
ATOM 756 O O . ILE A 1 97 ? -9.243 -5.068 1.582 1.00 97.38 97 ILE A O 1
ATOM 760 N N . GLY A 1 98 ? -8.576 -7.155 1.089 1.00 92.75 98 GLY A N 1
ATOM 761 C CA . GLY A 1 98 ? -8.619 -7.023 -0.361 1.00 92.75 98 GLY A CA 1
ATOM 762 C C . GLY A 1 98 ? -10.025 -7.242 -0.922 1.00 92.75 98 GLY A C 1
ATOM 763 O O . GLY A 1 98 ? -10.940 -7.673 -0.218 1.00 92.75 98 GLY A O 1
ATOM 764 N N . SER A 1 99 ? -10.177 -6.988 -2.220 1.00 87.88 99 SER A N 1
ATOM 765 C CA . SER A 1 99 ? -11.412 -7.236 -2.966 1.00 87.88 99 SER A CA 1
ATOM 766 C C . SER A 1 99 ? -11.125 -8.157 -4.151 1.00 87.88 99 SER A C 1
ATOM 768 O O . SER A 1 99 ? -10.097 -7.979 -4.808 1.00 87.88 99 SER A O 1
ATOM 770 N N . PRO A 1 100 ? -12.019 -9.105 -4.499 1.00 83.69 100 PRO A N 1
ATOM 771 C CA . PRO A 1 100 ? -11.797 -10.013 -5.627 1.00 83.69 100 PRO A CA 1
ATOM 772 C C . PRO A 1 100 ? -11.744 -9.295 -6.987 1.00 83.69 100 PRO A C 1
ATOM 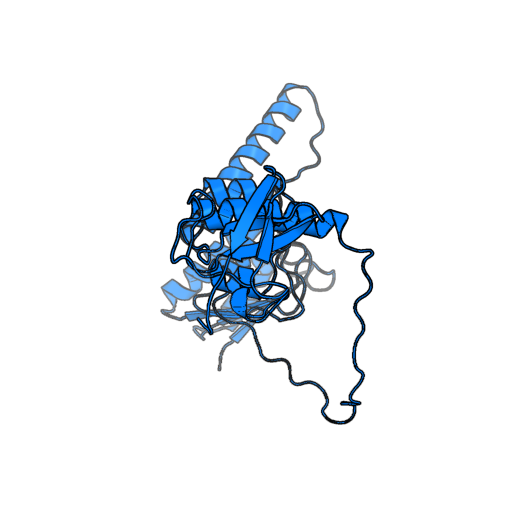774 O O . PRO A 1 100 ? -11.361 -9.904 -7.984 1.00 83.69 100 PRO A O 1
ATOM 777 N N . TYR A 1 101 ? -12.131 -8.015 -7.042 1.00 82.31 101 TYR A N 1
ATOM 778 C CA . TYR A 1 101 ? -12.141 -7.196 -8.258 1.00 82.31 101 TYR A CA 1
ATOM 779 C C . TYR A 1 101 ? -11.076 -6.094 -8.271 1.00 82.31 101 TYR A C 1
ATOM 781 O O . TYR A 1 101 ? -10.951 -5.385 -9.268 1.00 82.31 101 TYR A O 1
ATOM 789 N N . VAL A 1 102 ? -10.313 -5.936 -7.186 1.00 85.75 102 VAL A N 1
ATOM 790 C CA . VAL A 1 102 ? -9.273 -4.912 -7.075 1.00 85.75 102 VAL A CA 1
ATOM 791 C C . VAL A 1 102 ? -7.914 -5.582 -7.118 1.00 85.75 102 VAL A C 1
ATOM 793 O O . VAL A 1 102 ? -7.602 -6.435 -6.293 1.00 85.75 102 VAL A O 1
ATOM 796 N N . GLN A 1 103 ? -7.087 -5.146 -8.061 1.00 88.12 103 GLN A N 1
ATOM 797 C CA . GLN A 1 103 ? -5.684 -5.530 -8.133 1.00 88.12 103 GLN A CA 1
ATOM 798 C C . GLN A 1 103 ? -4.832 -4.336 -7.705 1.00 88.12 103 GLN A C 1
ATOM 800 O O . GLN A 1 103 ? -4.845 -3.319 -8.408 1.00 88.12 103 GLN A O 1
ATOM 805 N N . PRO A 1 104 ? -4.122 -4.413 -6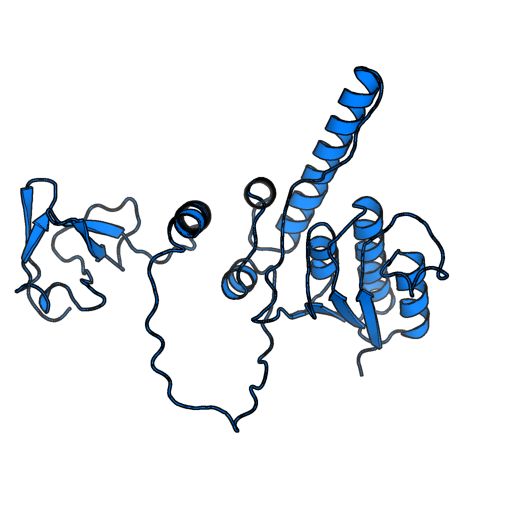.564 1.00 92.69 104 PRO A N 1
ATOM 806 C CA . PRO A 1 104 ? -3.186 -3.373 -6.178 1.00 92.69 104 PRO A CA 1
ATOM 807 C C . PRO A 1 104 ? -2.127 -3.173 -7.265 1.00 92.69 104 PRO A C 1
ATOM 809 O O . PRO A 1 104 ? -1.622 -4.152 -7.822 1.00 92.69 104 PRO A O 1
ATOM 812 N N . PHE A 1 105 ? -1.822 -1.916 -7.585 1.00 92.69 105 PHE A N 1
ATOM 813 C CA . PHE A 1 105 ? -0.885 -1.558 -8.652 1.00 92.69 105 PHE A CA 1
ATOM 814 C C . PHE A 1 105 ? 0.374 -0.911 -8.090 1.00 92.69 105 PHE A C 1
ATOM 816 O O . PHE A 1 105 ? 0.295 0.036 -7.305 1.00 92.69 105 PHE A O 1
ATOM 823 N N . PHE A 1 106 ? 1.529 -1.383 -8.542 1.00 94.94 106 PHE A N 1
ATOM 824 C CA . PHE A 1 106 ? 2.832 -0.983 -8.036 1.00 94.94 106 PHE A CA 1
ATOM 825 C C . PHE A 1 106 ? 3.716 -0.510 -9.178 1.00 94.94 106 PHE A C 1
ATOM 827 O O . PHE A 1 106 ? 3.886 -1.211 -10.169 1.00 94.94 106 PHE A O 1
ATOM 834 N N . HIS A 1 107 ? 4.327 0.655 -9.014 1.00 95.75 107 HIS A N 1
ATOM 835 C CA . HIS A 1 107 ? 5.298 1.182 -9.960 1.00 95.75 107 HIS A CA 1
ATOM 836 C C . HIS A 1 107 ? 6.360 2.007 -9.221 1.00 95.75 107 HIS A C 1
ATOM 838 O O . HIS A 1 107 ? 6.202 2.322 -8.038 1.00 95.75 107 HIS A O 1
ATOM 844 N N . LYS A 1 108 ? 7.455 2.349 -9.904 1.00 95.00 108 LYS A N 1
ATOM 845 C CA . LYS A 1 108 ? 8.462 3.286 -9.384 1.00 95.00 108 LYS A CA 1
ATOM 846 C C . LYS A 1 108 ? 7.906 4.704 -9.270 1.00 95.00 108 LYS A C 1
ATOM 848 O O . LYS A 1 108 ? 7.066 5.098 -10.070 1.00 95.00 108 LYS A O 1
ATOM 853 N N . ALA A 1 109 ? 8.435 5.489 -8.336 1.00 95.06 109 ALA A N 1
ATOM 854 C CA . ALA A 1 109 ? 8.170 6.918 -8.233 1.00 95.06 109 ALA A CA 1
ATOM 855 C C . ALA A 1 109 ? 8.412 7.617 -9.582 1.00 95.06 109 ALA A C 1
ATOM 857 O O . ALA A 1 109 ? 9.436 7.398 -10.238 1.00 95.06 109 ALA A O 1
ATOM 858 N N . GLN A 1 110 ? 7.445 8.437 -9.990 1.00 91.06 110 GLN A N 1
ATOM 859 C CA . GLN A 1 110 ? 7.430 9.162 -11.255 1.00 91.06 110 GLN A CA 1
ATOM 860 C C . GLN A 1 110 ? 7.192 10.644 -10.970 1.00 91.06 110 GLN A C 1
ATOM 862 O O . GLN A 1 110 ? 6.326 10.989 -10.173 1.00 91.06 110 GLN A O 1
ATOM 867 N N . SER A 1 111 ? 7.947 11.500 -11.656 1.00 89.12 111 SER A N 1
ATOM 868 C CA . SER A 1 111 ? 7.883 12.956 -11.519 1.00 89.12 111 SER A CA 1
ATOM 869 C C . SER A 1 111 ? 8.106 13.601 -12.883 1.00 89.12 111 SER A C 1
ATOM 871 O O . SER A 1 111 ? 8.918 13.111 -13.672 1.00 89.12 111 SER A O 1
ATOM 873 N N . LEU A 1 112 ? 7.434 14.722 -13.156 1.00 90.38 112 LEU A N 1
ATOM 874 C CA . LEU A 1 112 ? 7.774 15.574 -14.295 1.00 90.38 112 LEU A CA 1
ATOM 875 C C . LEU A 1 112 ? 8.932 16.492 -13.889 1.00 90.38 112 LEU A C 1
ATOM 877 O O . LEU A 1 112 ? 8.731 17.481 -13.190 1.00 90.38 112 LEU A O 1
ATOM 881 N N . ILE A 1 113 ? 10.149 16.148 -14.308 1.00 91.12 113 ILE A N 1
ATOM 882 C CA . ILE A 1 113 ? 11.364 16.896 -13.966 1.00 91.12 113 ILE A CA 1
ATOM 883 C C . ILE A 1 113 ? 11.741 17.793 -15.149 1.00 91.12 113 ILE A C 1
ATOM 885 O O . ILE A 1 113 ? 11.903 17.312 -16.269 1.00 91.12 113 ILE A O 1
ATOM 889 N N . GLY A 1 114 ? 11.901 19.092 -14.906 1.00 92.25 114 GLY A N 1
ATOM 890 C CA . GLY A 1 114 ? 12.336 20.065 -15.908 1.00 92.25 114 GLY A CA 1
ATOM 891 C C . GLY A 1 114 ? 13.304 21.077 -15.306 1.00 92.25 114 GLY A C 1
ATOM 892 O O . GLY A 1 114 ? 13.229 21.374 -14.115 1.00 92.25 114 GLY A O 1
ATOM 893 N N . GLY A 1 115 ? 14.219 21.595 -16.122 1.00 95.19 115 GLY A N 1
ATOM 894 C CA . GLY A 1 115 ? 15.269 22.504 -15.673 1.00 95.19 115 GLY A CA 1
ATOM 895 C C . GLY A 1 115 ? 16.594 22.252 -16.381 1.00 95.19 115 GLY A C 1
ATOM 896 O O . GLY A 1 115 ? 16.641 21.574 -17.408 1.00 95.19 115 GLY A O 1
ATOM 897 N N . ASP A 1 116 ? 17.669 22.808 -15.831 1.00 96.44 116 ASP A N 1
ATOM 898 C CA . ASP A 1 116 ? 19.028 22.509 -16.270 1.00 96.44 116 ASP A CA 1
ATOM 899 C C . ASP A 1 116 ? 19.477 21.083 -15.881 1.00 96.44 116 ASP A C 1
ATOM 901 O O . ASP A 1 116 ? 18.772 20.328 -15.205 1.00 96.44 116 ASP A O 1
ATOM 905 N N . ASN A 1 117 ? 20.678 20.698 -16.320 1.00 96.81 117 ASN A N 1
ATOM 906 C CA . ASN A 1 117 ? 21.221 19.360 -16.080 1.00 96.81 117 ASN A CA 1
ATOM 907 C C . ASN A 1 117 ? 21.339 19.005 -14.589 1.00 96.81 117 ASN A C 1
ATOM 909 O O . ASN A 1 117 ? 21.179 17.837 -14.238 1.00 96.81 117 ASN A O 1
ATOM 913 N N . GLU A 1 118 ? 21.631 19.968 -13.714 1.00 97.44 118 GLU A N 1
ATOM 914 C CA . GLU A 1 118 ? 21.780 19.705 -12.280 1.00 97.44 118 GLU A CA 1
ATOM 915 C C . GLU A 1 118 ? 20.413 19.548 -11.611 1.00 97.44 118 GLU A C 1
ATOM 917 O O . GLU A 1 118 ? 20.229 18.648 -10.790 1.00 97.44 118 GLU A O 1
ATOM 922 N N . GLN A 1 119 ? 19.418 20.332 -12.031 1.00 96.38 119 GLN A N 1
ATOM 923 C CA . GLN A 1 119 ? 18.028 20.160 -11.603 1.00 96.38 119 GLN A CA 1
ATOM 924 C C . GLN A 1 119 ? 17.472 18.795 -12.028 1.00 96.38 119 GLN A C 1
ATOM 926 O O . GLN A 1 119 ? 16.843 18.110 -11.220 1.00 96.38 119 GLN A O 1
ATOM 931 N N . ILE A 1 120 ? 17.763 18.355 -13.258 1.00 97.31 120 ILE A N 1
ATOM 932 C CA . ILE A 1 120 ? 17.354 17.030 -13.746 1.00 97.31 120 ILE A CA 1
ATOM 933 C C . ILE A 1 120 ? 17.998 15.915 -12.915 1.00 97.31 120 ILE A C 1
ATOM 935 O O . ILE A 1 120 ? 17.299 15.017 -12.445 1.00 97.31 120 ILE A O 1
ATOM 939 N N . LYS A 1 121 ? 19.316 15.978 -12.681 1.00 97.12 121 LYS A N 1
ATOM 940 C CA . LYS A 1 121 ? 20.024 14.994 -11.842 1.00 97.12 121 LYS A CA 1
ATOM 941 C C . LYS A 1 121 ? 19.470 14.946 -10.421 1.00 97.12 121 LYS A C 1
ATOM 943 O O . LYS A 1 121 ? 19.313 13.855 -9.875 1.00 97.12 121 LYS A O 1
ATOM 948 N N . LYS A 1 122 ? 19.153 16.104 -9.835 1.00 96.38 122 LYS A N 1
ATOM 949 C CA . LYS A 1 122 ? 18.555 16.185 -8.498 1.00 96.38 122 LYS A CA 1
ATOM 950 C C . LYS A 1 122 ? 17.204 15.471 -8.448 1.00 96.38 122 LYS A C 1
ATOM 952 O O . LYS A 1 122 ? 17.017 14.620 -7.587 1.00 96.38 122 LYS A O 1
ATOM 957 N N . GLY A 1 123 ? 16.312 15.741 -9.403 1.00 95.25 123 GLY A N 1
ATOM 958 C CA . GLY A 1 123 ? 15.003 15.079 -9.457 1.00 95.25 123 GLY A CA 1
ATOM 959 C C . GLY A 1 123 ? 15.101 13.561 -9.659 1.00 95.25 123 GLY A C 1
ATOM 960 O O . GLY A 1 123 ? 14.323 12.800 -9.087 1.00 95.25 123 GLY A O 1
ATOM 961 N N . LEU A 1 124 ? 16.087 13.086 -10.430 1.00 96.19 124 LEU A N 1
ATOM 962 C CA . LEU A 1 124 ? 16.344 11.648 -10.568 1.00 96.19 124 LEU A CA 1
ATOM 963 C C . LEU A 1 124 ? 16.787 11.016 -9.242 1.00 96.19 124 LEU A C 1
ATOM 965 O O . LEU A 1 124 ? 16.296 9.943 -8.891 1.00 96.19 124 LEU A O 1
ATOM 969 N N . ALA A 1 125 ? 17.672 11.686 -8.499 1.00 96.62 125 ALA A N 1
ATOM 970 C CA . ALA A 1 125 ? 18.115 11.221 -7.188 1.00 96.62 125 ALA A CA 1
ATOM 971 C C . ALA A 1 125 ? 16.957 11.175 -6.172 1.00 96.62 125 ALA A C 1
ATOM 973 O O . ALA A 1 125 ? 16.829 10.194 -5.442 1.00 96.62 125 ALA A O 1
ATOM 974 N N . GLU A 1 126 ? 16.076 12.181 -6.180 1.00 96.25 126 GLU A N 1
ATOM 975 C CA . GLU A 1 126 ? 14.865 12.226 -5.345 1.00 96.25 126 GLU A CA 1
ATOM 976 C C . GLU A 1 126 ? 13.921 11.049 -5.652 1.00 96.25 126 GLU A C 1
ATOM 978 O O . GLU A 1 126 ? 13.469 10.352 -4.740 1.00 96.25 126 GLU A O 1
ATOM 983 N N . ASN A 1 127 ? 13.685 10.747 -6.935 1.00 96.94 127 ASN A N 1
ATOM 984 C CA . ASN A 1 127 ? 12.899 9.574 -7.331 1.00 96.94 127 ASN A CA 1
ATOM 985 C C . ASN A 1 127 ? 13.562 8.257 -6.887 1.00 96.94 127 ASN A C 1
ATOM 987 O O . ASN A 1 127 ? 12.875 7.321 -6.473 1.00 96.94 127 ASN A O 1
ATOM 991 N N . GLU A 1 128 ? 14.890 8.148 -6.964 1.00 97.44 128 GLU A N 1
ATOM 992 C CA . GLU A 1 128 ? 15.611 6.950 -6.523 1.00 97.44 128 GLU A CA 1
ATOM 993 C C . GLU A 1 128 ? 15.510 6.745 -5.003 1.00 97.44 128 GLU A C 1
ATOM 995 O O . GLU A 1 128 ? 15.304 5.622 -4.534 1.00 97.44 128 GLU A O 1
ATOM 1000 N N . GLU A 1 129 ? 15.591 7.825 -4.227 1.00 98.00 129 GLU A N 1
ATOM 1001 C CA . GLU A 1 129 ? 15.365 7.799 -2.783 1.00 98.00 129 GLU A CA 1
ATOM 1002 C C . GLU A 1 129 ? 13.921 7.409 -2.442 1.00 98.00 129 GLU A C 1
ATOM 1004 O O . GLU A 1 129 ? 13.698 6.530 -1.604 1.00 98.00 129 GLU A O 1
ATOM 1009 N N . ALA A 1 130 ? 12.931 7.981 -3.135 1.00 98.06 130 ALA A N 1
ATOM 1010 C CA . ALA A 1 130 ? 11.533 7.584 -2.999 1.00 98.06 130 ALA A CA 1
ATOM 1011 C C . ALA A 1 130 ? 11.344 6.080 -3.260 1.00 98.06 130 ALA A C 1
ATOM 1013 O O . ALA A 1 130 ? 10.733 5.387 -2.447 1.00 98.06 130 ALA A O 1
ATOM 1014 N N . ASN A 1 131 ? 11.950 5.542 -4.322 1.00 98.19 131 ASN A N 1
ATOM 1015 C CA . ASN A 1 131 ? 11.897 4.111 -4.629 1.00 98.19 131 ASN A CA 1
ATOM 1016 C C . ASN A 1 131 ? 12.496 3.241 -3.513 1.00 98.19 131 ASN A C 1
ATOM 1018 O O . ASN A 1 131 ? 11.931 2.202 -3.162 1.00 98.19 131 ASN A O 1
ATOM 1022 N N . LYS A 1 132 ? 13.622 3.660 -2.922 1.00 98.31 132 LYS A N 1
ATOM 1023 C CA . LYS A 1 132 ? 14.246 2.955 -1.790 1.00 98.31 132 LYS A CA 1
ATOM 1024 C C . LYS A 1 132 ? 13.337 2.952 -0.561 1.00 98.31 132 LYS A C 1
ATOM 1026 O O . LYS A 1 132 ? 13.175 1.902 0.056 1.00 98.31 132 LYS A O 1
ATOM 1031 N N . ARG A 1 133 ? 12.702 4.085 -0.238 1.00 98.25 133 ARG A N 1
ATOM 1032 C CA . ARG A 1 133 ? 11.753 4.189 0.886 1.00 98.25 133 ARG A CA 1
ATOM 1033 C C . ARG A 1 133 ? 10.522 3.304 0.678 1.00 98.25 133 ARG A C 1
ATOM 1035 O O . ARG A 1 133 ? 10.165 2.543 1.571 1.00 98.25 133 ARG A O 1
ATOM 1042 N N . ILE A 1 134 ? 9.911 3.362 -0.505 1.00 98.69 134 ILE A N 1
ATOM 1043 C CA . ILE A 1 134 ? 8.712 2.581 -0.846 1.00 98.69 134 ILE A CA 1
ATOM 1044 C C . ILE A 1 134 ? 9.006 1.074 -0.817 1.00 98.69 134 ILE A C 1
ATOM 1046 O O . ILE A 1 134 ? 8.294 0.320 -0.158 1.00 98.69 134 ILE A O 1
ATOM 1050 N N . SER A 1 135 ? 10.085 0.629 -1.466 1.00 98.44 135 SER A N 1
ATOM 1051 C CA . SER A 1 135 ? 10.469 -0.792 -1.468 1.00 98.44 135 SER A CA 1
ATOM 1052 C C . SER A 1 135 ? 10.815 -1.315 -0.069 1.00 98.44 135 SER A C 1
ATOM 1054 O O . SER A 1 135 ? 10.426 -2.429 0.283 1.00 98.44 135 SER A O 1
ATOM 1056 N N . LEU A 1 136 ? 11.495 -0.507 0.758 1.00 98.56 136 LEU A N 1
ATOM 1057 C CA . LEU A 1 136 ? 11.762 -0.853 2.156 1.00 98.56 136 LEU A CA 1
ATOM 1058 C C . LEU A 1 136 ? 10.454 -1.026 2.927 1.00 98.56 136 LEU A C 1
ATOM 1060 O O . LEU A 1 136 ? 10.283 -2.022 3.628 1.00 98.56 136 LEU A O 1
ATOM 1064 N N . HIS A 1 137 ? 9.515 -0.097 2.753 1.00 98.69 137 HIS A N 1
ATOM 1065 C CA . HIS A 1 137 ? 8.203 -0.170 3.383 1.00 98.69 137 HIS A CA 1
ATOM 1066 C C . HIS A 1 137 ? 7.466 -1.455 3.006 1.00 98.69 137 HIS A C 1
ATOM 1068 O O . HIS A 1 137 ? 6.970 -2.150 3.889 1.00 98.69 137 HIS A O 1
ATOM 1074 N N . TYR A 1 138 ? 7.449 -1.837 1.727 1.00 98.38 138 TYR A N 1
ATOM 1075 C CA . TYR A 1 138 ? 6.855 -3.113 1.318 1.00 98.38 138 TYR A CA 1
ATOM 1076 C C . TYR A 1 138 ? 7.529 -4.302 2.001 1.00 98.38 138 TYR A C 1
ATOM 1078 O O . TYR A 1 138 ? 6.830 -5.145 2.562 1.00 98.38 138 TYR A O 1
ATOM 1086 N N . SER A 1 139 ? 8.862 -4.338 2.047 1.00 97.94 139 SER A N 1
ATOM 1087 C CA . SER A 1 139 ? 9.587 -5.446 2.683 1.00 97.94 139 SER A CA 1
ATOM 1088 C C . SER A 1 139 ? 9.323 -5.587 4.185 1.00 97.94 139 SER A C 1
ATOM 1090 O O . SER A 1 139 ? 9.366 -6.681 4.733 1.00 97.94 139 SER A O 1
ATOM 1092 N N . GLN A 1 140 ? 8.992 -4.488 4.864 1.00 97.81 140 GLN A N 1
ATOM 1093 C CA . GLN A 1 140 ? 8.674 -4.501 6.293 1.00 97.81 140 GLN A CA 1
ATOM 1094 C C . GLN A 1 140 ? 7.264 -5.024 6.603 1.00 97.81 140 GLN A C 1
ATOM 1096 O O . GLN A 1 140 ? 7.000 -5.418 7.738 1.00 97.81 140 GLN A O 1
ATOM 1101 N N . HIS A 1 141 ? 6.352 -5.014 5.625 1.00 97.94 141 HIS A N 1
ATOM 1102 C CA . HIS A 1 141 ? 4.932 -5.332 5.836 1.00 97.94 141 HIS A CA 1
ATOM 1103 C C . HIS A 1 141 ? 4.458 -6.585 5.090 1.00 97.94 141 HIS A C 1
ATOM 1105 O O . HIS A 1 141 ? 3.341 -7.057 5.325 1.00 97.94 141 HIS A O 1
ATOM 1111 N N . THR A 1 142 ? 5.293 -7.116 4.200 1.00 96.25 142 THR A N 1
ATOM 1112 C CA . THR A 1 142 ? 5.003 -8.250 3.315 1.00 96.25 142 THR A CA 1
ATOM 1113 C C . THR A 1 142 ? 6.083 -9.324 3.459 1.00 96.25 142 THR A C 1
ATOM 1115 O O . THR A 1 142 ? 7.030 -9.160 4.221 1.00 96.25 142 THR A O 1
ATOM 1118 N N . ASN A 1 143 ? 5.945 -10.432 2.732 1.00 92.75 143 ASN A N 1
ATOM 1119 C CA . ASN A 1 143 ? 6.976 -11.472 2.649 1.00 92.75 143 ASN A CA 1
ATOM 1120 C C . ASN A 1 143 ? 8.084 -11.160 1.626 1.00 92.75 143 ASN A C 1
ATOM 1122 O O . ASN A 1 143 ? 8.943 -12.005 1.395 1.00 92.75 143 ASN A O 1
ATOM 1126 N N . LEU A 1 144 ? 8.056 -9.986 0.995 1.00 92.19 144 LEU A N 1
ATOM 1127 C CA . LEU A 1 144 ? 9.056 -9.587 0.011 1.00 92.19 144 LEU A CA 1
ATOM 1128 C C . LEU A 1 144 ? 10.332 -9.106 0.702 1.00 92.19 144 LEU A C 1
ATOM 1130 O O . LEU A 1 144 ? 10.297 -8.375 1.691 1.00 92.19 144 LEU A O 1
ATOM 1134 N N . THR A 1 145 ? 11.477 -9.412 0.116 1.00 95.25 145 THR A N 1
ATOM 1135 C CA . THR A 1 145 ? 12.704 -8.652 0.340 1.00 95.25 145 THR A CA 1
ATOM 1136 C C . THR A 1 145 ? 12.586 -7.262 -0.292 1.00 95.25 145 THR A C 1
ATOM 1138 O O . THR A 1 145 ? 11.772 -7.016 -1.186 1.00 95.25 145 THR A O 1
ATOM 1141 N N . GLN A 1 146 ? 13.433 -6.322 0.135 1.00 96.81 146 GLN A N 1
ATOM 1142 C CA . GLN A 1 146 ? 13.463 -4.991 -0.479 1.00 96.81 146 GLN A CA 1
ATOM 1143 C C . GLN A 1 146 ? 13.814 -5.053 -1.977 1.00 96.81 146 GLN A C 1
ATOM 1145 O O . GLN A 1 146 ? 13.303 -4.254 -2.761 1.00 96.81 146 GLN A O 1
ATOM 1150 N N . GLN A 1 147 ? 14.664 -6.002 -2.384 1.00 93.94 147 GLN A N 1
ATOM 1151 C CA . GLN A 1 147 ? 15.015 -6.190 -3.790 1.00 93.94 147 GLN A CA 1
ATOM 1152 C C . GLN A 1 147 ? 13.807 -6.662 -4.607 1.00 93.94 147 GLN A C 1
ATOM 1154 O O . GLN A 1 147 ? 13.498 -6.053 -5.627 1.00 93.94 147 GLN A O 1
ATOM 1159 N N . GLU A 1 148 ? 13.079 -7.677 -4.143 1.00 91.44 148 GLU A N 1
ATOM 1160 C CA . GLU A 1 148 ? 11.880 -8.166 -4.839 1.00 91.44 148 GLU A CA 1
ATOM 1161 C C . GLU A 1 148 ? 10.786 -7.100 -4.889 1.00 91.44 148 GLU A C 1
ATOM 1163 O O . GLU A 1 148 ? 10.124 -6.930 -5.910 1.00 91.44 148 GLU A O 1
ATOM 1168 N N . ALA A 1 149 ? 10.632 -6.315 -3.819 1.00 95.50 149 ALA A N 1
ATOM 1169 C CA . ALA A 1 149 ? 9.746 -5.159 -3.819 1.00 95.50 149 ALA A CA 1
ATOM 1170 C C . ALA A 1 149 ? 10.145 -4.132 -4.898 1.00 95.50 149 ALA A C 1
ATOM 1172 O O . ALA A 1 149 ? 9.281 -3.598 -5.593 1.00 95.50 149 ALA A O 1
ATOM 1173 N N . MET A 1 150 ? 11.446 -3.878 -5.078 1.00 94.12 150 MET A N 1
ATOM 1174 C CA . MET A 1 150 ? 11.956 -3.002 -6.138 1.00 94.12 150 MET A CA 1
ATOM 1175 C C . MET A 1 150 ? 11.700 -3.576 -7.539 1.00 94.12 150 MET A C 1
ATOM 1177 O O . MET A 1 150 ? 11.349 -2.826 -8.450 1.00 94.12 150 MET A O 1
ATOM 1181 N N . GLU A 1 151 ? 11.858 -4.885 -7.729 1.00 91.44 151 GLU A N 1
ATOM 1182 C CA . GLU A 1 151 ? 11.584 -5.568 -9.001 1.00 91.44 151 GLU A CA 1
ATOM 1183 C C . GLU A 1 151 ? 10.090 -5.531 -9.346 1.00 91.44 151 GLU A C 1
ATOM 1185 O O . GLU A 1 151 ? 9.721 -5.183 -10.469 1.00 91.44 151 GLU A O 1
ATOM 1190 N N . LEU A 1 152 ? 9.230 -5.766 -8.355 1.00 90.00 152 LEU A N 1
ATOM 1191 C CA . LEU A 1 152 ? 7.780 -5.654 -8.472 1.00 90.00 152 LEU A CA 1
ATOM 1192 C C . LEU A 1 152 ? 7.349 -4.230 -8.867 1.00 90.00 152 LEU A C 1
ATOM 1194 O O . LEU A 1 152 ? 6.503 -4.065 -9.748 1.00 90.00 152 LEU A O 1
ATOM 1198 N N . MET A 1 153 ? 7.972 -3.198 -8.285 1.00 95.00 153 MET A N 1
ATOM 1199 C CA . MET A 1 153 ? 7.773 -1.799 -8.691 1.00 95.00 153 MET A CA 1
ATOM 1200 C C . MET A 1 153 ? 8.336 -1.500 -10.086 1.00 95.00 153 MET A C 1
ATOM 1202 O O . MET A 1 153 ? 7.776 -0.694 -10.823 1.00 95.00 153 MET A O 1
ATOM 1206 N N . ASN A 1 154 ? 9.458 -2.109 -10.467 1.00 89.12 154 ASN A N 1
ATOM 1207 C CA . ASN A 1 154 ? 10.046 -1.917 -11.791 1.00 89.12 154 ASN A CA 1
ATOM 1208 C C . ASN A 1 154 ? 9.173 -2.506 -12.908 1.00 89.12 154 ASN A C 1
ATOM 1210 O O . ASN A 1 154 ? 9.197 -1.993 -14.021 1.00 89.12 154 ASN A O 1
ATOM 1214 N N . GLY A 1 155 ? 8.426 -3.571 -12.610 1.00 86.06 155 GLY A N 1
ATOM 1215 C CA . GLY A 1 155 ? 7.567 -4.267 -13.565 1.00 86.06 155 GLY A CA 1
ATOM 1216 C C . GLY A 1 155 ? 6.212 -3.614 -13.847 1.00 86.06 155 GLY A C 1
ATOM 1217 O O . GLY A 1 155 ? 5.470 -4.175 -14.646 1.00 86.06 155 GLY A O 1
ATOM 1218 N N . GLU A 1 156 ? 5.872 -2.483 -13.209 1.00 87.38 156 GLU A N 1
ATOM 1219 C CA . GLU A 1 156 ? 4.533 -1.865 -13.298 1.00 87.38 156 GLU A CA 1
ATOM 1220 C C . GLU A 1 156 ? 3.423 -2.903 -13.049 1.00 87.38 156 GLU A C 1
ATOM 1222 O O . GLU A 1 156 ? 2.594 -3.230 -13.901 1.00 87.38 156 GLU A O 1
ATOM 1227 N N . THR A 1 157 ? 3.467 -3.502 -11.862 1.00 86.00 157 THR A N 1
ATOM 1228 C CA . THR A 1 157 ? 2.782 -4.762 -11.583 1.00 86.00 157 THR A CA 1
ATOM 1229 C C . THR A 1 157 ? 1.382 -4.534 -11.027 1.00 86.00 157 THR A C 1
ATOM 1231 O O . THR A 1 157 ? 1.210 -3.836 -10.030 1.00 86.00 157 THR A O 1
ATOM 1234 N N . PHE A 1 158 ? 0.387 -5.209 -11.605 1.00 87.31 158 PHE A N 1
ATOM 1235 C CA . PHE A 1 158 ? -0.900 -5.465 -10.953 1.00 87.31 158 PHE A CA 1
ATOM 1236 C C . PHE A 1 158 ? -0.843 -6.803 -10.216 1.00 87.31 158 PHE A C 1
ATOM 1238 O O . PHE A 1 158 ? -0.544 -7.843 -10.815 1.00 87.31 158 PHE A O 1
ATOM 1245 N N . LEU A 1 159 ? -1.153 -6.799 -8.924 1.00 84.94 159 LEU A N 1
ATOM 1246 C CA . LEU A 1 159 ? -1.120 -8.002 -8.098 1.00 84.94 159 LEU A CA 1
ATOM 1247 C C . LEU A 1 159 ? -2.512 -8.635 -8.025 1.00 84.94 159 LEU A C 1
ATOM 1249 O O . LEU A 1 159 ? -3.483 -7.960 -7.684 1.00 84.94 159 LEU A O 1
ATOM 1253 N N . ALA A 1 160 ? -2.636 -9.919 -8.378 1.00 85.38 160 ALA A N 1
ATOM 1254 C CA . ALA A 1 160 ? -3.918 -10.608 -8.242 1.00 85.38 160 ALA A CA 1
ATOM 1255 C C . ALA A 1 160 ? -4.279 -10.761 -6.751 1.00 85.38 160 ALA A C 1
ATOM 1257 O O . ALA A 1 160 ? -3.371 -10.856 -5.926 1.00 85.38 160 ALA A O 1
ATOM 1258 N N . PRO A 1 161 ? -5.571 -10.831 -6.379 1.00 83.31 161 PRO A N 1
ATOM 1259 C CA . PRO A 1 161 ? -5.966 -10.972 -4.974 1.00 83.31 161 PRO A CA 1
ATOM 1260 C C . PRO A 1 161 ? -5.319 -12.174 -4.266 1.00 83.31 161 PRO A C 1
ATOM 1262 O O . PRO A 1 161 ? -4.865 -12.051 -3.132 1.00 83.31 161 PRO A O 1
ATOM 1265 N N . THR A 1 162 ? -5.187 -13.309 -4.958 1.00 82.50 162 THR A N 1
ATOM 1266 C CA . THR A 1 162 ? -4.515 -14.512 -4.437 1.00 82.50 162 THR A CA 1
ATOM 1267 C C . THR A 1 162 ? -3.036 -14.275 -4.144 1.00 82.50 162 THR A C 1
ATOM 1269 O O . THR A 1 162 ? -2.538 -14.683 -3.098 1.00 82.50 162 THR A O 1
ATOM 1272 N N . ASP A 1 163 ? -2.341 -13.573 -5.039 1.00 86.50 163 ASP A N 1
ATOM 1273 C CA . ASP A 1 163 ? -0.919 -13.258 -4.881 1.00 86.50 163 ASP A CA 1
ATOM 1274 C C . ASP A 1 163 ? -0.726 -12.210 -3.778 1.00 86.50 163 ASP A C 1
ATOM 1276 O O . ASP A 1 163 ? 0.229 -12.273 -3.006 1.00 86.50 163 ASP A O 1
ATOM 1280 N N . ALA A 1 164 ? -1.666 -11.267 -3.658 1.00 90.12 164 ALA A N 1
ATOM 1281 C CA . ALA A 1 164 ? -1.682 -10.282 -2.588 1.00 90.12 164 ALA A CA 1
ATOM 1282 C C . ALA A 1 164 ? -1.788 -10.946 -1.213 1.00 90.12 164 ALA A C 1
ATOM 1284 O O . ALA A 1 164 ? -1.096 -10.520 -0.291 1.00 90.12 164 ALA A O 1
ATOM 1285 N N . GLU A 1 165 ? -2.591 -11.998 -1.065 1.00 88.75 165 GLU A N 1
ATOM 1286 C CA . GLU A 1 165 ? -2.628 -12.790 0.168 1.00 88.75 165 GLU A CA 1
ATOM 1287 C C . GLU A 1 165 ? -1.341 -13.598 0.379 1.00 88.75 165 GLU A C 1
ATOM 1289 O O . GLU A 1 165 ? -0.765 -13.557 1.468 1.00 88.75 165 GLU A O 1
ATOM 1294 N N . ALA A 1 166 ? -0.839 -14.279 -0.658 1.00 87.62 166 ALA A N 1
ATOM 1295 C CA . ALA A 1 166 ? 0.377 -15.094 -0.573 1.00 87.62 166 ALA A CA 1
ATOM 1296 C C . ALA A 1 166 ? 1.611 -14.273 -0.149 1.00 87.62 166 ALA A C 1
ATOM 1298 O O . ALA A 1 166 ? 2.402 -14.696 0.698 1.00 87.62 166 ALA A O 1
ATOM 1299 N N . LEU A 1 167 ? 1.738 -13.053 -0.677 1.00 90.19 167 LEU A N 1
ATOM 1300 C CA . LEU A 1 167 ? 2.797 -12.111 -0.315 1.00 90.19 167 LEU A CA 1
ATOM 1301 C C . LEU A 1 167 ? 2.528 -11.381 1.009 1.00 90.19 167 LEU A C 1
ATOM 1303 O O . LEU A 1 167 ? 3.358 -10.584 1.440 1.00 90.19 167 LEU A O 1
ATOM 13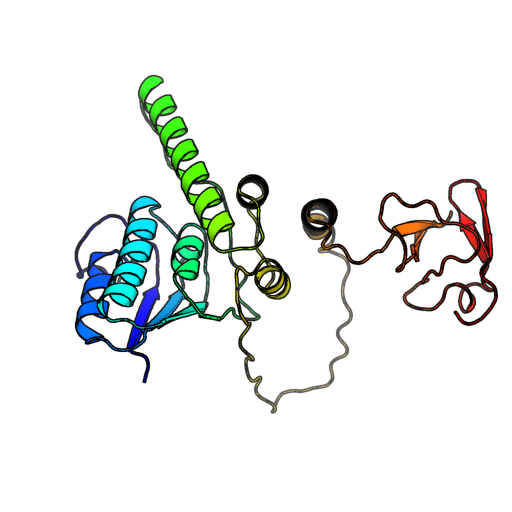07 N N . ARG A 1 168 ? 1.392 -11.628 1.676 1.00 94.00 168 ARG A N 1
ATOM 1308 C CA . ARG A 1 168 ? 0.896 -10.870 2.840 1.00 94.00 168 ARG A CA 1
ATOM 1309 C C . ARG A 1 168 ? 0.696 -9.382 2.566 1.00 94.00 168 ARG A C 1
ATOM 1311 O O . ARG A 1 168 ? 0.684 -8.581 3.498 1.00 94.00 168 ARG A O 1
ATOM 1318 N N . PHE A 1 169 ? 0.512 -8.977 1.318 1.00 94.12 169 PHE A N 1
ATOM 1319 C CA . PHE A 1 169 ? 0.070 -7.622 1.013 1.00 94.12 169 PHE A CA 1
ATOM 1320 C C . PHE A 1 169 ? -1.367 -7.395 1.518 1.00 94.12 169 PHE A C 1
ATOM 1322 O O . PHE A 1 169 ? -1.627 -6.418 2.220 1.00 94.12 169 PHE A O 1
ATOM 1329 N N . ALA A 1 170 ? -2.266 -8.350 1.271 1.00 95.75 170 ALA A N 1
ATOM 1330 C CA . ALA A 1 170 ? -3.569 -8.466 1.927 1.00 95.75 170 ALA A CA 1
ATOM 1331 C C . ALA A 1 170 ? -3.531 -9.573 2.996 1.00 95.75 170 ALA A C 1
ATOM 1333 O O . ALA A 1 170 ? -2.731 -10.503 2.909 1.00 95.75 170 ALA A O 1
ATOM 1334 N N . THR A 1 171 ? -4.379 -9.474 4.021 1.00 95.19 171 THR A N 1
ATOM 1335 C CA . THR A 1 171 ? -4.552 -10.534 5.034 1.00 95.19 171 THR A CA 1
ATOM 1336 C C . THR A 1 171 ? -5.752 -11.427 4.744 1.00 95.19 171 THR A C 1
ATOM 1338 O O . THR A 1 171 ? -5.839 -12.526 5.282 1.00 95.19 171 THR A O 1
ATOM 1341 N N . SER A 1 172 ? -6.698 -10.930 3.951 1.00 92.50 172 SER A N 1
ATOM 1342 C CA . SER A 1 172 ? -7.895 -11.639 3.513 1.00 92.50 172 SER A CA 1
ATOM 1343 C C . SER A 1 172 ? -8.492 -10.931 2.300 1.00 92.50 172 SER A C 1
ATOM 1345 O O . SER A 1 172 ? -8.269 -9.735 2.103 1.00 92.50 172 SER A O 1
ATOM 1347 N N . THR A 1 173 ? -9.292 -11.647 1.520 1.00 89.25 173 THR A N 1
ATOM 1348 C CA . THR A 1 173 ? -10.156 -11.081 0.479 1.00 89.25 173 THR A CA 1
ATOM 1349 C C . THR A 1 173 ? -11.612 -11.179 0.917 1.00 89.25 173 THR A C 1
ATOM 1351 O O . THR A 1 173 ? -12.046 -12.205 1.442 1.00 89.25 173 THR A O 1
ATOM 1354 N N . GLU A 1 174 ? -12.388 -10.113 0.719 1.00 88.00 174 GLU A N 1
ATOM 1355 C CA . GLU A 1 174 ? -13.815 -10.134 1.041 1.00 88.00 174 GLU A CA 1
ATOM 1356 C C . GLU A 1 174 ? -14.615 -11.065 0.110 1.00 88.00 174 GLU A C 1
ATOM 1358 O O . GLU A 1 174 ? -14.3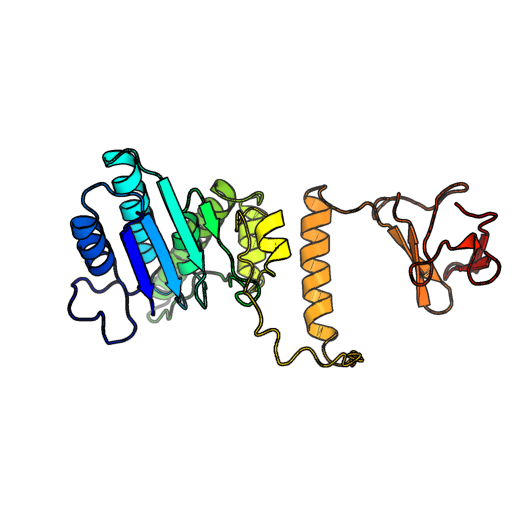72 -11.151 -1.098 1.00 88.00 174 GLU A O 1
ATOM 1363 N N . GLU A 1 175 ? -15.635 -11.732 0.656 1.00 80.94 175 GLU A N 1
ATOM 1364 C CA . GLU A 1 175 ? -16.599 -12.477 -0.151 1.00 80.94 175 GLU A CA 1
ATOM 1365 C C . GLU A 1 175 ? -17.720 -11.541 -0.621 1.00 80.94 175 GLU A C 1
ATOM 1367 O O . GLU A 1 175 ? -18.587 -11.125 0.152 1.00 80.94 175 GLU A O 1
ATOM 1372 N N . ILE A 1 176 ? -17.738 -11.223 -1.916 1.00 74.19 176 ILE A N 1
ATOM 1373 C CA . ILE A 1 176 ? -18.798 -10.392 -2.493 1.00 74.19 176 ILE A CA 1
ATOM 1374 C C . ILE A 1 176 ? -19.982 -11.275 -2.883 1.00 74.19 176 ILE A C 1
ATOM 1376 O O . ILE A 1 176 ? -19.933 -12.018 -3.870 1.00 74.19 176 ILE A O 1
ATOM 1380 N N . GLN A 1 177 ? -21.076 -11.162 -2.123 1.00 67.75 177 GLN A N 1
ATOM 1381 C CA . GLN A 1 177 ? -22.311 -11.889 -2.406 1.00 67.75 177 GLN A CA 1
ATOM 1382 C C . GLN A 1 177 ? -22.869 -11.500 -3.778 1.00 67.75 177 GLN A C 1
ATOM 1384 O O . GLN A 1 177 ? -23.297 -10.370 -4.014 1.00 67.75 177 GLN A O 1
ATOM 1389 N N . ARG A 1 178 ? -22.902 -12.468 -4.698 1.00 64.88 178 ARG A N 1
ATOM 1390 C CA . ARG A 1 178 ? -23.515 -12.286 -6.016 1.00 64.88 178 ARG A CA 1
ATOM 1391 C C . ARG A 1 178 ? -25.040 -12.388 -5.903 1.00 64.88 178 ARG A C 1
ATOM 1393 O O . ARG A 1 178 ? -25.526 -13.288 -5.210 1.00 64.88 178 ARG A O 1
ATOM 1400 N N . PRO A 1 179 ? -25.817 -11.551 -6.618 1.00 68.31 179 PRO A N 1
ATOM 1401 C CA . PRO A 1 179 ? -27.263 -11.719 -6.705 1.00 68.31 179 PRO A CA 1
ATOM 1402 C C . PRO A 1 179 ? -27.609 -13.132 -7.207 1.00 68.31 179 PRO A C 1
ATOM 1404 O O . PRO A 1 179 ? -27.374 -13.470 -8.367 1.00 68.31 179 PRO A O 1
ATOM 1407 N N . LYS A 1 180 ? -28.167 -13.980 -6.330 1.00 55.59 180 LYS A N 1
ATOM 1408 C CA . LYS A 1 180 ? -28.456 -15.401 -6.625 1.00 55.59 180 LYS A CA 1
ATOM 1409 C C . LYS A 1 180 ? -29.485 -15.602 -7.749 1.00 55.59 180 LYS A C 1
ATOM 1411 O O . LYS A 1 180 ? -29.553 -16.683 -8.323 1.00 55.59 180 LYS A O 1
ATOM 1416 N N . ALA A 1 181 ? -30.250 -14.565 -8.095 1.00 56.47 181 ALA A N 1
ATOM 1417 C CA . ALA 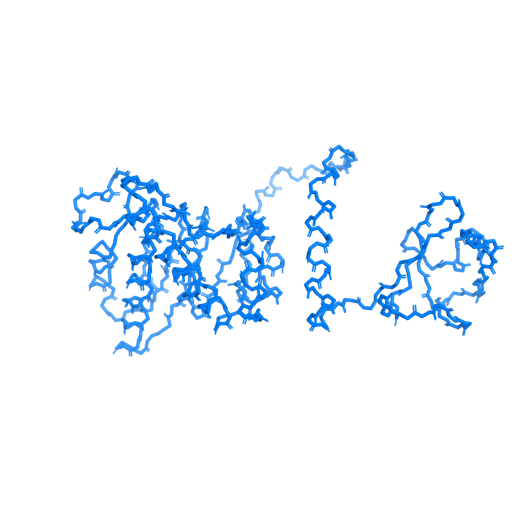A 1 181 ? -31.338 -14.623 -9.072 1.00 56.47 181 ALA A CA 1
ATOM 1418 C C . ALA A 1 181 ? -30.890 -14.801 -10.542 1.00 56.47 181 ALA A C 1
ATOM 1420 O O . ALA A 1 181 ? -31.732 -15.076 -11.390 1.00 56.47 181 ALA A O 1
ATOM 1421 N N . LEU A 1 182 ? -29.594 -14.666 -10.862 1.00 49.59 182 LEU A N 1
ATOM 1422 C CA . LEU A 1 182 ? -29.074 -14.709 -12.243 1.00 49.59 182 LEU A CA 1
ATOM 1423 C C . LEU A 1 182 ? -28.063 -15.837 -12.508 1.00 49.59 182 LEU A C 1
ATOM 1425 O O . LEU A 1 182 ? -27.359 -15.806 -13.518 1.00 49.59 182 LEU A O 1
ATOM 1429 N N . LEU A 1 183 ? -27.980 -16.844 -11.632 1.00 45.56 183 LEU A N 1
ATOM 1430 C CA . LEU A 1 183 ? -27.084 -17.996 -11.791 1.00 45.56 183 LEU A CA 1
ATOM 1431 C C . LEU A 1 183 ? -27.591 -18.937 -12.901 1.00 45.56 183 LEU A C 1
ATOM 1433 O O . LEU A 1 183 ? -28.070 -20.042 -12.666 1.00 45.56 183 LEU A O 1
ATOM 1437 N N . ASN A 1 184 ? -27.498 -18.481 -14.147 1.00 47.72 184 ASN A N 1
ATOM 1438 C CA . ASN A 1 184 ? -27.669 -19.317 -15.321 1.00 47.72 184 ASN A CA 1
ATOM 1439 C C . ASN A 1 184 ? -26.356 -20.095 -15.503 1.00 47.72 184 ASN A C 1
ATOM 1441 O O . ASN A 1 184 ? -25.299 -19.475 -15.633 1.00 47.72 184 ASN A O 1
ATOM 1445 N N . LYS A 1 185 ? -26.394 -21.435 -15.479 1.00 43.97 185 LYS A N 1
ATOM 1446 C CA . LYS A 1 185 ? -25.229 -22.304 -15.739 1.00 43.97 185 LYS A CA 1
ATOM 1447 C C . LYS A 1 185 ? -24.741 -22.101 -17.182 1.00 43.97 185 LYS A C 1
ATOM 1449 O O . LYS A 1 185 ? -25.043 -22.899 -18.063 1.00 43.97 185 LYS A O 1
ATOM 1454 N N . LYS A 1 186 ? -24.003 -21.025 -17.455 1.00 38.72 186 LYS A N 1
ATOM 1455 C CA . LYS A 1 186 ? -23.268 -20.858 -18.709 1.00 38.72 186 LYS A CA 1
ATOM 1456 C C . LYS A 1 186 ? -21.878 -21.449 -18.531 1.00 38.72 186 LYS A C 1
ATOM 1458 O O . LYS A 1 186 ? -21.075 -20.950 -17.753 1.00 38.72 186 LYS A O 1
ATOM 1463 N N . ILE A 1 187 ? -21.626 -22.526 -19.266 1.00 41.78 187 ILE A N 1
ATOM 1464 C CA . ILE A 1 187 ? -20.292 -23.067 -19.516 1.00 41.78 187 ILE A CA 1
ATOM 1465 C C . ILE A 1 187 ? -19.507 -21.962 -20.233 1.00 41.78 187 ILE A C 1
ATOM 1467 O O . ILE A 1 187 ? -19.835 -21.610 -21.367 1.00 41.78 187 ILE A O 1
ATOM 1471 N N . ILE A 1 188 ? -18.524 -21.366 -19.559 1.00 39.81 188 ILE A N 1
ATOM 1472 C CA . ILE A 1 188 ? -17.630 -20.377 -20.167 1.00 39.81 188 ILE A CA 1
ATOM 1473 C C . ILE A 1 188 ? -16.554 -21.155 -20.933 1.00 39.81 188 ILE A C 1
ATOM 1475 O O . ILE A 1 188 ? -15.788 -21.905 -20.335 1.00 39.81 188 ILE A O 1
ATOM 1479 N N . LYS A 1 189 ? -16.514 -20.999 -22.261 1.00 34.44 189 LYS A N 1
ATOM 1480 C CA . LYS A 1 189 ? -15.371 -21.396 -23.095 1.00 34.44 189 LYS A CA 1
ATOM 1481 C C . LYS A 1 189 ? -14.352 -20.254 -23.059 1.00 34.44 189 LYS A C 1
ATOM 1483 O O . LYS A 1 189 ? -14.703 -19.134 -23.424 1.00 34.44 189 LYS A O 1
ATOM 1488 N N . TYR A 1 190 ? -13.131 -20.527 -22.609 1.00 34.56 190 TYR A N 1
ATOM 1489 C CA . TYR A 1 190 ? -12.026 -19.565 -22.659 1.00 34.56 190 TYR A CA 1
ATOM 1490 C C . TYR A 1 190 ? -11.495 -19.439 -24.097 1.00 34.56 190 TYR A C 1
ATOM 1492 O O . TYR A 1 190 ? -11.302 -20.451 -24.768 1.00 34.56 190 TYR A O 1
ATOM 1500 N N . ASN A 1 191 ? -11.270 -18.205 -24.564 1.00 36.06 191 ASN A N 1
ATOM 1501 C CA . ASN A 1 191 ? -10.622 -17.899 -25.845 1.00 36.06 191 ASN A CA 1
ATOM 1502 C C . ASN A 1 191 ? -9.168 -17.450 -25.610 1.00 36.06 191 ASN A C 1
ATOM 1504 O O . ASN A 1 191 ? -8.882 -16.700 -24.684 1.00 36.06 191 ASN A O 1
ATOM 1508 N N . MET A 1 192 ? -8.273 -17.912 -26.483 1.00 36.53 192 MET A N 1
ATOM 1509 C CA . MET A 1 192 ? -6.807 -17.955 -26.345 1.00 36.53 192 MET A CA 1
ATOM 1510 C C . MET A 1 192 ? -6.045 -16.677 -26.771 1.00 36.53 192 MET A C 1
ATOM 1512 O O . MET A 1 192 ? -4.881 -16.769 -27.143 1.00 36.53 192 MET A O 1
ATOM 1516 N N . SER A 1 193 ? -6.647 -15.482 -26.768 1.00 40.38 193 SER A N 1
ATOM 1517 C CA . SER A 1 193 ? -5.986 -14.283 -27.337 1.00 40.38 193 SER A CA 1
ATOM 1518 C C . SER A 1 193 ? -5.260 -13.363 -26.344 1.00 40.38 193 SER A C 1
ATOM 1520 O O . SER A 1 193 ? -4.541 -12.476 -26.793 1.00 40.38 193 SER A O 1
ATOM 1522 N N . ASP A 1 194 ? -5.376 -13.569 -25.028 1.00 46.00 194 ASP A N 1
ATOM 1523 C CA . ASP A 1 194 ? -4.723 -12.711 -24.011 1.00 46.00 194 ASP A CA 1
ATOM 1524 C C . ASP A 1 194 ? -3.320 -13.201 -23.576 1.00 46.00 194 ASP A C 1
ATOM 1526 O O . ASP A 1 194 ? -2.680 -12.621 -22.698 1.00 46.00 194 ASP A O 1
ATOM 1530 N N . GLN A 1 195 ? -2.790 -14.247 -24.223 1.00 47.94 195 GLN A N 1
ATOM 1531 C CA . GLN A 1 195 ? -1.623 -14.999 -23.742 1.00 47.94 195 GLN A CA 1
ATOM 1532 C C . GLN A 1 195 ? -0.313 -14.193 -23.641 1.00 47.94 195 GLN A C 1
ATOM 1534 O O . GLN A 1 195 ? 0.492 -14.458 -22.754 1.00 47.94 195 GLN A O 1
ATOM 1539 N N . HIS A 1 196 ? -0.063 -13.188 -24.484 1.00 43.44 196 HIS A N 1
ATOM 1540 C CA . HIS A 1 196 ? 1.291 -12.619 -24.582 1.00 43.44 196 HIS A CA 1
ATOM 1541 C C . HIS A 1 196 ? 1.723 -11.701 -23.425 1.00 43.44 196 HIS A C 1
ATOM 1543 O O . HIS A 1 196 ? 2.921 -11.605 -23.164 1.00 43.44 196 HIS A O 1
ATOM 1549 N N . LYS A 1 197 ? 0.793 -11.058 -22.703 1.00 43.75 197 LYS A N 1
ATOM 1550 C CA . LYS A 1 197 ? 1.130 -10.244 -21.513 1.00 43.75 197 LYS A CA 1
ATOM 1551 C C . LYS A 1 197 ? 1.091 -11.058 -20.216 1.00 43.75 197 LYS A C 1
ATOM 1553 O O . LYS A 1 197 ? 1.877 -10.797 -19.309 1.00 43.75 197 LYS A O 1
ATOM 1558 N N . ASP A 1 198 ? 0.248 -12.089 -20.165 1.00 48.41 198 ASP A N 1
ATOM 1559 C CA . ASP A 1 198 ? 0.174 -13.020 -19.035 1.00 48.41 198 ASP A CA 1
ATOM 1560 C C . ASP A 1 198 ? 1.390 -13.952 -18.945 1.00 48.41 198 ASP A C 1
ATOM 1562 O O . ASP A 1 198 ? 1.775 -14.331 -17.842 1.00 48.41 198 ASP A O 1
ATOM 1566 N N . ILE A 1 199 ? 2.034 -14.291 -20.069 1.00 45.09 199 ILE A N 1
ATOM 1567 C CA . ILE A 1 199 ? 3.243 -15.133 -20.075 1.00 45.09 199 ILE A CA 1
ATOM 1568 C C . ILE A 1 199 ? 4.418 -14.427 -19.381 1.00 45.09 199 ILE A C 1
ATOM 1570 O O . ILE A 1 199 ? 5.022 -15.011 -18.490 1.00 45.09 199 ILE A O 1
ATOM 1574 N N . GLN A 1 200 ? 4.697 -13.155 -19.691 1.00 48.84 200 GLN A N 1
ATOM 1575 C CA . GLN A 1 200 ? 5.795 -12.417 -19.038 1.00 48.84 200 GLN A CA 1
ATOM 1576 C C . GLN A 1 200 ? 5.530 -12.177 -17.544 1.00 48.84 200 GLN A C 1
ATOM 1578 O O . GLN A 1 200 ? 6.447 -12.238 -16.727 1.00 48.84 200 GLN A O 1
ATOM 1583 N N . ARG A 1 201 ? 4.262 -11.958 -17.171 1.00 50.25 201 ARG A N 1
ATOM 1584 C CA . ARG A 1 201 ? 3.831 -11.826 -15.773 1.00 50.25 201 ARG A CA 1
ATOM 1585 C C . ARG A 1 201 ? 3.990 -13.138 -15.005 1.00 50.25 201 ARG A C 1
ATOM 1587 O O . ARG A 1 201 ? 4.504 -13.121 -13.892 1.00 50.25 201 ARG A O 1
ATOM 1594 N N . LYS A 1 202 ? 3.591 -14.266 -15.602 1.00 50.59 202 LYS A N 1
ATOM 1595 C CA . LYS A 1 202 ? 3.801 -15.604 -15.032 1.00 50.59 202 LYS A CA 1
ATOM 1596 C C . LYS A 1 202 ? 5.281 -15.945 -14.928 1.00 50.59 202 LYS A C 1
ATOM 1598 O O . LYS A 1 202 ? 5.674 -16.505 -13.921 1.00 50.59 202 LYS A O 1
ATOM 1603 N N . GLU A 1 203 ? 6.110 -15.567 -15.896 1.00 50.84 203 GLU A N 1
ATOM 1604 C CA . GLU A 1 203 ? 7.560 -15.775 -15.816 1.00 50.84 203 GLU A CA 1
ATOM 1605 C C . GLU A 1 203 ? 8.215 -14.954 -14.702 1.00 50.84 203 GLU A C 1
ATOM 1607 O O . GLU A 1 203 ? 9.066 -15.480 -13.991 1.00 50.84 203 GLU A O 1
ATOM 1612 N N . LEU A 1 204 ? 7.829 -13.686 -14.519 1.00 51.75 204 LEU A N 1
ATOM 1613 C CA . LEU A 1 204 ? 8.361 -12.850 -13.438 1.00 51.75 204 LEU A CA 1
ATOM 1614 C C . LEU A 1 204 ? 7.890 -13.346 -12.064 1.00 51.75 204 LEU A C 1
ATOM 1616 O O . LEU A 1 204 ? 8.703 -13.483 -11.157 1.00 51.75 204 LEU A O 1
ATOM 1620 N N . LEU A 1 205 ? 6.603 -13.680 -11.927 1.00 50.69 205 LEU A N 1
ATOM 1621 C CA . LEU A 1 205 ? 6.052 -14.238 -10.691 1.00 50.69 205 LEU A CA 1
ATOM 1622 C C . LEU A 1 205 ? 6.648 -15.613 -10.380 1.00 50.69 205 LEU A C 1
ATOM 1624 O O . LEU A 1 205 ? 7.066 -15.832 -9.253 1.00 50.69 205 LEU A O 1
ATOM 1628 N N . ASN A 1 206 ? 6.778 -16.505 -11.364 1.00 52.88 206 ASN A N 1
ATOM 1629 C CA . ASN A 1 206 ? 7.418 -17.808 -11.172 1.00 52.88 206 ASN A CA 1
ATOM 1630 C C . ASN A 1 206 ? 8.894 -17.657 -10.791 1.00 52.88 206 ASN A C 1
ATOM 1632 O O . ASN A 1 206 ? 9.358 -18.368 -9.910 1.00 52.88 206 ASN A O 1
ATOM 1636 N N . LYS A 1 207 ? 9.624 -16.696 -11.373 1.00 53.50 207 LYS A N 1
ATOM 1637 C CA . LYS A 1 207 ? 11.006 -16.394 -10.963 1.00 53.50 207 LYS A CA 1
ATOM 1638 C C . LYS A 1 207 ? 11.086 -15.912 -9.515 1.00 53.50 207 LYS A C 1
ATOM 1640 O O . LYS A 1 207 ? 11.950 -16.383 -8.783 1.00 53.50 207 LYS A O 1
ATOM 1645 N N . VAL A 1 208 ? 10.177 -15.033 -9.091 1.00 47.94 208 VAL A N 1
ATOM 1646 C CA . VAL A 1 208 ? 10.104 -14.547 -7.702 1.00 47.94 208 VAL A CA 1
ATOM 1647 C C . VAL A 1 208 ? 9.698 -15.678 -6.747 1.00 47.94 208 VAL A C 1
ATOM 1649 O O . VAL A 1 208 ? 10.351 -15.885 -5.731 1.00 47.94 208 VAL A O 1
ATOM 1652 N N . PHE A 1 209 ? 8.696 -16.490 -7.088 1.00 45.75 209 PHE A N 1
ATOM 1653 C CA . PHE A 1 209 ? 8.256 -17.622 -6.262 1.00 45.75 209 PHE A CA 1
ATOM 1654 C C . PHE A 1 209 ? 9.305 -18.744 -6.162 1.00 45.75 209 PHE A C 1
ATOM 1656 O O . PHE A 1 209 ? 9.485 -19.312 -5.080 1.00 45.75 209 PHE A O 1
ATOM 1663 N N . ASN A 1 210 ? 10.052 -19.014 -7.238 1.00 46.44 210 ASN A N 1
ATOM 1664 C CA . ASN A 1 210 ? 11.148 -19.988 -7.244 1.00 46.44 210 ASN A CA 1
ATOM 1665 C C . ASN A 1 210 ? 12.377 -19.478 -6.479 1.00 46.44 210 ASN A C 1
ATOM 1667 O O . ASN A 1 210 ? 13.027 -20.258 -5.785 1.00 46.44 210 ASN A O 1
ATOM 1671 N N . PHE A 1 211 ? 12.666 -18.174 -6.532 1.00 43.84 211 PHE A N 1
ATOM 1672 C CA . PHE A 1 211 ? 13.723 -17.542 -5.736 1.00 43.84 211 PHE A CA 1
ATOM 1673 C C . PHE A 1 211 ? 13.389 -17.506 -4.231 1.00 43.84 211 PHE A C 1
ATOM 1675 O O . PHE A 1 211 ? 14.274 -17.708 -3.401 1.00 43.84 211 PHE A O 1
ATOM 1682 N N . LEU A 1 212 ? 12.108 -17.355 -3.875 1.00 38.28 212 LEU A N 1
ATOM 1683 C CA . LEU A 1 212 ? 11.601 -17.368 -2.495 1.00 38.28 212 LEU A CA 1
ATOM 1684 C C . LEU A 1 212 ? 11.522 -18.765 -1.853 1.00 38.28 212 LEU A C 1
ATOM 1686 O O . LEU A 1 212 ? 11.233 -18.869 -0.661 1.00 38.28 212 LEU A O 1
ATOM 1690 N N . GLY A 1 213 ? 11.715 -19.853 -2.608 1.00 40.25 213 GLY A N 1
ATOM 1691 C CA . GLY A 1 213 ? 11.484 -21.215 -2.104 1.00 40.25 213 GLY A CA 1
ATOM 1692 C C . GLY A 1 213 ? 10.018 -21.498 -1.735 1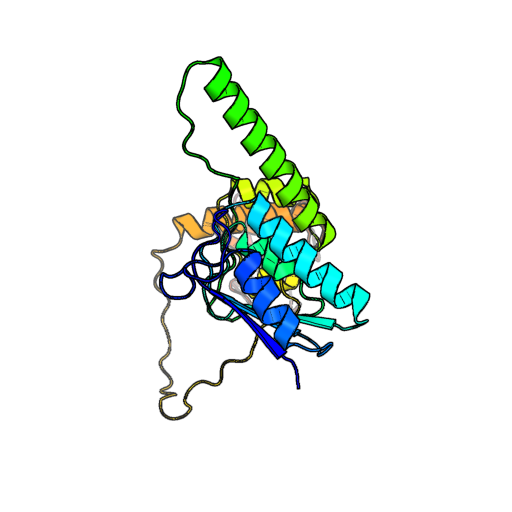.00 40.25 213 GLY A C 1
ATOM 1693 O O . GLY A 1 213 ? 9.735 -22.468 -1.034 1.00 40.25 213 GLY A O 1
ATOM 1694 N N . ILE A 1 214 ? 9.089 -20.660 -2.211 1.00 42.75 214 ILE A N 1
ATOM 1695 C CA . ILE A 1 214 ? 7.630 -20.792 -2.061 1.00 42.75 214 ILE A CA 1
ATOM 1696 C C . ILE A 1 214 ? 7.034 -21.080 -3.448 1.00 42.75 214 ILE A C 1
ATOM 1698 O O . ILE A 1 214 ? 6.079 -20.449 -3.894 1.00 42.75 214 ILE A O 1
ATOM 1702 N N . GLY A 1 215 ? 7.639 -22.024 -4.164 1.00 45.25 215 GLY A N 1
ATOM 1703 C CA . GLY A 1 215 ? 7.055 -22.639 -5.349 1.00 45.25 215 GLY A CA 1
ATOM 1704 C C . GLY A 1 215 ? 6.354 -23.933 -4.952 1.00 45.25 215 GLY A C 1
ATOM 1705 O O . GLY A 1 215 ? 6.850 -24.691 -4.113 1.00 45.25 215 GLY A O 1
ATOM 1706 N N . THR A 1 216 ? 5.212 -24.232 -5.568 1.00 51.47 216 THR A N 1
ATOM 1707 C CA . THR A 1 216 ? 4.829 -25.638 -5.731 1.00 51.47 216 THR A CA 1
ATOM 1708 C C . THR A 1 216 ? 6.007 -26.350 -6.389 1.00 51.47 216 THR A C 1
ATOM 1710 O O . THR A 1 216 ? 6.565 -25.822 -7.347 1.00 51.47 216 THR A O 1
ATOM 1713 N N . LYS A 1 217 ? 6.421 -27.515 -5.886 1.00 57.09 217 LYS A N 1
ATOM 1714 C CA . LYS A 1 217 ? 7.386 -28.342 -6.614 1.00 57.09 217 LYS A CA 1
ATOM 1715 C C . LYS A 1 217 ? 6.723 -28.736 -7.933 1.00 57.09 217 LYS A C 1
ATOM 1717 O O . LYS A 1 217 ? 5.853 -29.587 -7.909 1.00 57.09 217 LYS A O 1
ATOM 1722 N N . ASN A 1 218 ? 7.015 -28.075 -9.044 1.00 66.25 218 ASN A N 1
ATOM 1723 C CA . ASN A 1 218 ? 6.582 -28.556 -10.346 1.00 66.25 218 ASN A CA 1
ATOM 1724 C C . ASN A 1 218 ? 7.663 -28.352 -11.407 1.00 66.25 218 ASN A C 1
ATOM 1726 O O . ASN A 1 218 ? 7.999 -27.236 -11.801 1.00 66.25 218 ASN A O 1
ATOM 1730 N N . LYS A 1 219 ? 8.206 -29.464 -11.901 1.00 83.31 219 LYS A N 1
ATOM 1731 C CA . LYS A 1 219 ? 9.099 -29.480 -13.055 1.00 83.31 219 LYS A CA 1
ATOM 1732 C C . LYS A 1 219 ? 8.265 -29.743 -14.305 1.00 83.31 219 LYS A C 1
ATOM 1734 O O . LYS A 1 219 ? 7.782 -30.853 -14.505 1.00 83.31 219 LYS A O 1
ATOM 1739 N N . ILE A 1 220 ? 8.130 -28.735 -15.164 1.00 82.44 220 ILE A N 1
ATOM 1740 C CA . ILE A 1 220 ? 7.510 -28.915 -16.481 1.00 82.44 220 ILE A CA 1
ATOM 1741 C C . ILE A 1 220 ? 8.571 -29.370 -17.478 1.00 82.44 220 ILE A C 1
ATOM 1743 O O . ILE A 1 220 ? 9.627 -28.746 -17.615 1.00 82.44 220 ILE A O 1
ATOM 1747 N N . VAL A 1 221 ? 8.285 -30.455 -18.190 1.00 83.75 221 VAL A N 1
ATOM 1748 C CA . VAL A 1 221 ? 9.066 -30.896 -19.349 1.00 83.75 221 VAL A CA 1
ATOM 1749 C C . VAL A 1 221 ? 8.159 -31.041 -20.561 1.00 83.75 221 VAL A C 1
ATOM 1751 O O . VAL A 1 221 ? 6.977 -31.354 -20.436 1.00 83.75 221 VAL A O 1
ATOM 1754 N N . PHE A 1 222 ? 8.718 -30.811 -21.745 1.00 83.50 222 PHE A N 1
ATOM 1755 C CA . PHE A 1 222 ? 7.970 -30.871 -22.995 1.00 83.50 222 PHE A CA 1
ATOM 1756 C C . PHE A 1 222 ? 8.275 -32.163 -23.747 1.00 83.50 222 PHE A C 1
ATOM 1758 O O . PHE A 1 222 ? 9.429 -32.573 -23.909 1.00 83.50 222 PHE A O 1
ATOM 1765 N N . THR A 1 223 ? 7.215 -32.792 -24.235 1.00 82.62 223 THR A N 1
ATOM 1766 C CA . THR A 1 223 ? 7.305 -33.897 -25.192 1.00 82.62 223 THR A CA 1
ATOM 1767 C C . THR A 1 223 ? 7.786 -33.393 -26.558 1.00 82.62 223 THR A C 1
ATOM 1769 O O . THR A 1 223 ? 7.799 -32.191 -26.831 1.00 82.62 223 THR A O 1
ATOM 1772 N N . ALA A 1 224 ? 8.156 -34.307 -27.453 1.00 80.75 224 ALA A N 1
ATOM 1773 C CA . ALA A 1 224 ? 8.536 -34.008 -28.833 1.00 80.75 224 ALA A CA 1
ATOM 1774 C C . ALA A 1 224 ? 7.425 -33.287 -29.622 1.00 80.75 224 ALA A C 1
ATOM 1776 O O . ALA A 1 224 ? 7.712 -32.574 -30.579 1.00 80.75 224 ALA A O 1
ATOM 1777 N N . GLU A 1 225 ? 6.167 -33.436 -29.199 1.00 75.38 225 GLU A N 1
ATOM 1778 C CA . GLU A 1 225 ? 4.998 -32.763 -29.774 1.00 75.38 225 GLU A CA 1
ATOM 1779 C C . GLU A 1 225 ? 4.675 -31.421 -29.088 1.00 75.38 225 GLU A C 1
ATOM 1781 O O . GLU A 1 225 ? 3.636 -30.827 -29.358 1.00 75.38 225 GLU A O 1
ATOM 1786 N N . ASN A 1 226 ? 5.554 -30.927 -28.206 1.00 77.06 226 ASN A N 1
ATOM 1787 C CA . ASN A 1 226 ? 5.359 -29.736 -27.369 1.00 77.06 226 ASN A CA 1
ATOM 1788 C C . ASN A 1 226 ? 4.192 -29.821 -26.367 1.00 77.06 226 ASN A C 1
ATOM 1790 O O . ASN A 1 226 ? 3.764 -28.795 -25.844 1.00 77.06 226 ASN A O 1
ATOM 1794 N N . ASN A 1 227 ? 3.712 -31.022 -26.042 1.00 80.81 227 ASN A N 1
ATOM 1795 C CA . ASN A 1 227 ? 2.776 -31.209 -24.930 1.00 80.81 227 ASN A CA 1
ATOM 1796 C C . ASN A 1 227 ? 3.521 -31.193 -23.583 1.00 80.81 227 ASN A C 1
ATOM 1798 O O . ASN A 1 227 ? 4.654 -31.680 -23.510 1.00 80.81 227 ASN A O 1
ATOM 1802 N N . GLU A 1 228 ? 2.879 -30.674 -22.536 1.00 84.31 228 GLU A N 1
ATOM 1803 C CA . GLU A 1 228 ? 3.443 -30.532 -21.187 1.00 84.31 228 GLU A CA 1
ATOM 1804 C C . GLU A 1 228 ? 3.301 -31.817 -20.355 1.00 84.31 228 GLU A C 1
ATOM 1806 O O . GLU A 1 228 ? 2.242 -32.444 -20.311 1.00 84.31 228 GLU A O 1
ATOM 1811 N N . LEU A 1 229 ? 4.373 -32.175 -19.651 1.00 85.19 229 LEU A N 1
ATOM 1812 C CA . LEU A 1 229 ? 4.378 -33.131 -18.547 1.00 85.19 229 LEU A CA 1
ATOM 1813 C C . LEU A 1 229 ? 4.751 -32.390 -17.264 1.00 85.19 229 LEU A C 1
ATOM 1815 O O . LEU A 1 229 ? 5.832 -31.805 -17.177 1.00 85.19 229 LEU A O 1
ATOM 1819 N N . ASP A 1 230 ? 3.863 -32.441 -16.276 1.00 86.50 230 ASP A N 1
ATOM 1820 C CA . ASP A 1 230 ? 4.000 -31.749 -14.996 1.00 86.50 230 ASP A CA 1
ATOM 1821 C C . ASP A 1 230 ? 4.458 -32.706 -13.891 1.00 86.50 230 ASP A C 1
ATOM 1823 O O . ASP A 1 230 ? 3.660 -33.467 -13.338 1.00 86.50 230 ASP A O 1
ATOM 1827 N N . PHE A 1 231 ? 5.749 -32.667 -13.562 1.00 86.19 231 PHE A N 1
ATOM 1828 C CA . PHE A 1 231 ? 6.328 -33.394 -12.436 1.00 86.19 231 PHE A CA 1
ATOM 1829 C C . PHE A 1 231 ? 6.140 -32.607 -11.134 1.00 86.19 231 PHE A C 1
ATOM 1831 O O . PHE A 1 231 ? 7.047 -31.921 -10.655 1.00 86.19 231 PHE A O 1
ATOM 1838 N N . TYR A 1 232 ? 4.955 -32.748 -10.548 1.00 77.38 232 TYR A N 1
ATOM 1839 C CA . TYR A 1 232 ? 4.462 -32.001 -9.383 1.00 77.38 232 TYR A CA 1
ATOM 1840 C C . TYR A 1 232 ? 5.136 -32.340 -8.031 1.00 77.38 232 TYR A C 1
ATOM 1842 O O . TYR A 1 232 ? 4.714 -31.863 -6.973 1.00 77.38 232 TYR A O 1
ATOM 1850 N N . GLU A 1 233 ? 6.155 -33.202 -8.023 1.00 79.56 233 GLU A N 1
ATOM 1851 C CA . GLU A 1 233 ? 6.967 -33.503 -6.832 1.00 79.56 233 GLU A CA 1
ATOM 1852 C C . GLU A 1 233 ? 8.424 -33.016 -6.975 1.00 79.56 233 GLU A C 1
ATOM 1854 O O . GLU A 1 233 ? 9.178 -33.057 -5.998 1.00 79.56 233 GLU A O 1
ATOM 1859 N N . LEU A 1 234 ? 8.804 -32.505 -8.154 1.00 77.31 234 LEU A N 1
ATOM 1860 C CA . LEU A 1 234 ? 10.157 -32.059 -8.498 1.00 77.31 234 LEU A CA 1
ATOM 1861 C C . LEU A 1 234 ? 10.253 -30.531 -8.561 1.00 77.31 234 LEU A C 1
ATOM 1863 O O . LEU A 1 234 ? 9.335 -29.858 -9.021 1.00 77.31 234 LEU A O 1
ATOM 1867 N N . GLY A 1 235 ? 11.373 -29.970 -8.111 1.00 75.12 235 GLY A N 1
ATOM 1868 C CA . GLY A 1 235 ? 11.698 -28.560 -8.318 1.00 75.12 235 GLY A CA 1
ATOM 1869 C C . GLY A 1 235 ? 12.140 -28.272 -9.756 1.00 75.12 235 GLY A C 1
ATOM 1870 O O . GLY A 1 235 ? 12.574 -29.163 -10.480 1.00 75.12 235 GLY A O 1
ATOM 1871 N N . GLU A 1 236 ? 12.100 -27.002 -10.170 1.00 72.75 236 GLU A N 1
ATOM 1872 C CA . GLU A 1 236 ? 12.461 -26.570 -11.535 1.00 72.75 236 GLU A CA 1
ATOM 1873 C C . GLU A 1 236 ? 13.864 -27.034 -11.982 1.00 72.75 236 GLU A C 1
ATOM 1875 O O . GLU A 1 236 ? 14.090 -27.286 -13.168 1.00 72.75 236 GLU A O 1
ATOM 1880 N N . ASN A 1 237 ? 14.801 -27.194 -11.044 1.00 76.31 237 ASN A N 1
ATOM 1881 C CA . ASN A 1 237 ? 16.179 -27.612 -11.321 1.00 76.31 237 ASN A CA 1
ATOM 1882 C C . ASN A 1 237 ? 16.414 -29.124 -11.184 1.00 76.31 237 ASN A C 1
ATOM 1884 O O . ASN A 1 237 ? 17.511 -29.594 -11.491 1.00 76.31 237 ASN A O 1
ATOM 1888 N N . ASP A 1 238 ? 15.416 -29.886 -10.738 1.00 79.88 238 ASP A N 1
ATOM 1889 C CA . ASP A 1 238 ? 15.543 -31.331 -10.595 1.00 79.88 238 ASP A CA 1
ATOM 1890 C C . ASP A 1 238 ? 15.475 -32.014 -11.969 1.00 79.88 238 ASP A C 1
ATOM 1892 O O . ASP A 1 238 ? 14.839 -31.537 -12.917 1.00 79.88 238 ASP A O 1
ATOM 1896 N N . THR A 1 239 ? 16.168 -33.146 -12.085 1.00 83.62 239 THR A N 1
ATOM 1897 C CA . THR A 1 239 ? 16.156 -33.976 -13.294 1.00 83.62 239 THR A CA 1
ATOM 1898 C C . THR A 1 239 ? 15.204 -35.151 -13.081 1.00 83.62 239 THR A C 1
ATOM 1900 O O . THR A 1 239 ? 15.443 -35.928 -12.151 1.00 83.62 239 THR A O 1
ATOM 1903 N N . PRO A 1 240 ? 14.167 -35.313 -13.928 1.00 87.12 240 PRO A N 1
ATOM 1904 C CA . PRO A 1 240 ? 13.273 -36.458 -13.849 1.00 87.12 240 PRO A CA 1
ATOM 1905 C C . PRO A 1 240 ? 14.033 -37.783 -13.847 1.00 87.12 240 PRO A C 1
ATOM 1907 O O . PRO A 1 240 ? 14.928 -38.015 -14.661 1.00 87.12 240 PRO A O 1
ATOM 1910 N N . SER A 1 241 ? 13.663 -38.647 -12.917 1.00 86.75 241 SER A N 1
ATOM 1911 C CA . SER A 1 241 ? 14.271 -39.941 -12.649 1.00 86.75 241 SER A CA 1
ATOM 1912 C C . SER A 1 241 ? 13.201 -41.032 -12.574 1.00 86.75 241 SER A C 1
ATOM 1914 O O . SER A 1 241 ? 12.000 -40.781 -12.462 1.00 86.75 241 SER A O 1
ATOM 1916 N N . ILE A 1 242 ? 13.632 -42.293 -12.652 1.00 83.44 242 ILE A N 1
ATOM 1917 C CA . ILE A 1 242 ? 12.721 -43.436 -12.529 1.00 83.44 242 ILE A CA 1
ATOM 1918 C C . ILE A 1 242 ? 12.061 -43.410 -11.145 1.00 83.44 242 ILE A C 1
ATOM 1920 O O . ILE A 1 242 ? 12.750 -43.468 -10.129 1.00 83.44 242 ILE A O 1
ATOM 1924 N N . GLY A 1 243 ? 10.727 -43.395 -11.126 1.00 80.00 243 GLY A N 1
ATOM 1925 C CA . GLY A 1 243 ? 9.917 -43.354 -9.906 1.00 80.00 243 GLY A CA 1
ATOM 1926 C C . GLY A 1 243 ? 9.214 -42.017 -9.672 1.00 80.00 243 GLY A C 1
ATOM 1927 O O . GLY A 1 243 ? 8.274 -41.981 -8.878 1.00 80.00 243 GLY A O 1
ATOM 1928 N N . ASP A 1 244 ? 9.607 -40.962 -10.389 1.00 86.38 244 ASP A N 1
ATOM 1929 C CA . ASP A 1 244 ? 8.953 -39.661 -10.290 1.00 86.38 244 ASP A CA 1
ATOM 1930 C C . ASP A 1 244 ? 7.573 -39.676 -10.956 1.00 86.38 244 ASP A C 1
ATOM 1932 O O . ASP A 1 244 ? 7.343 -40.343 -11.971 1.00 86.38 244 ASP A O 1
ATOM 1936 N N . LYS A 1 245 ? 6.642 -38.922 -10.371 1.00 85.00 245 LYS A N 1
ATOM 1937 C CA . LYS A 1 245 ? 5.258 -38.834 -10.837 1.00 85.00 245 LYS A CA 1
ATOM 1938 C C . LYS A 1 245 ? 5.063 -37.591 -11.681 1.00 85.00 245 LYS A C 1
ATOM 1940 O O . LYS A 1 245 ? 5.615 -36.535 -11.375 1.00 85.00 245 LYS A O 1
ATOM 1945 N N . ALA A 1 246 ? 4.233 -37.723 -12.707 1.00 88.06 246 ALA A N 1
ATOM 1946 C CA . ALA A 1 246 ? 3.890 -36.623 -13.587 1.00 88.06 246 ALA A CA 1
ATOM 1947 C C . ALA A 1 246 ? 2.402 -36.621 -13.936 1.00 88.06 246 ALA A C 1
ATOM 1949 O O . ALA A 1 246 ? 1.749 -37.670 -13.964 1.00 88.06 246 ALA A O 1
ATOM 1950 N N . LEU A 1 247 ? 1.884 -35.438 -14.250 1.00 83.75 247 LEU A N 1
ATOM 1951 C CA . LEU A 1 247 ? 0.575 -35.246 -14.854 1.00 83.75 247 LEU A CA 1
ATOM 1952 C C . LEU A 1 247 ? 0.723 -34.907 -16.341 1.00 83.75 247 LEU A C 1
ATOM 1954 O O . LEU A 1 247 ? 1.615 -34.164 -16.735 1.00 83.75 247 LEU A O 1
ATOM 1958 N N . PHE A 1 248 ? -0.193 -35.424 -17.151 1.00 83.12 248 PHE A N 1
ATOM 1959 C CA . PHE A 1 248 ? -0.410 -35.046 -18.542 1.00 83.12 248 PHE A CA 1
ATOM 1960 C C . PHE A 1 248 ? -1.864 -34.589 -18.683 1.00 83.12 248 PHE A C 1
ATOM 1962 O O . PHE A 1 248 ? -2.775 -35.323 -18.288 1.00 83.12 248 PHE A O 1
ATOM 1969 N N . ASP A 1 249 ? -2.098 -33.363 -19.161 1.00 79.88 249 ASP A N 1
ATOM 1970 C CA . ASP A 1 249 ? -3.432 -32.736 -19.207 1.00 79.88 249 ASP A CA 1
ATOM 1971 C C . ASP A 1 249 ? -4.208 -32.836 -17.871 1.00 79.88 249 ASP A C 1
ATOM 1973 O O . ASP A 1 249 ? -5.423 -33.061 -17.824 1.00 79.88 249 ASP A O 1
ATOM 1977 N N . GLY A 1 250 ? -3.489 -32.711 -16.749 1.00 73.88 250 GLY A N 1
ATOM 1978 C CA . GLY A 1 250 ? -4.054 -32.777 -15.397 1.00 73.88 250 GLY A CA 1
ATOM 1979 C C . GLY A 1 250 ? -4.455 -34.179 -14.917 1.00 73.88 250 GLY A C 1
ATOM 1980 O O . GLY A 1 250 ? -5.120 -34.296 -13.887 1.00 73.88 250 GLY A O 1
ATOM 1981 N N . LYS A 1 251 ? -4.073 -35.246 -15.631 1.00 82.75 251 LYS A N 1
ATOM 1982 C CA . LYS A 1 251 ? -4.279 -36.651 -15.233 1.00 82.75 251 LYS A CA 1
ATOM 1983 C C . LYS A 1 251 ? -2.945 -37.361 -15.011 1.00 82.75 251 LYS A C 1
ATOM 1985 O O . LYS A 1 251 ? -1.976 -36.976 -15.657 1.00 82.75 251 LYS A O 1
ATOM 1990 N N . PRO A 1 252 ? -2.875 -38.422 -14.184 1.00 85.50 252 PRO A N 1
ATOM 1991 C CA . PRO A 1 252 ? -1.654 -39.211 -14.034 1.00 85.50 252 PRO A CA 1
ATOM 1992 C C . PRO A 1 252 ? -1.109 -39.651 -15.395 1.00 85.50 252 PRO A C 1
ATOM 1994 O O . PRO A 1 252 ? -1.841 -40.223 -16.209 1.00 85.50 252 PRO A O 1
ATOM 1997 N N . ALA A 1 253 ? 0.173 -39.389 -15.647 1.00 86.50 253 ALA A N 1
ATOM 1998 C CA . ALA A 1 253 ? 0.803 -39.656 -16.937 1.00 86.50 253 ALA A CA 1
ATOM 1999 C C . ALA A 1 253 ? 0.712 -41.142 -17.328 1.00 86.50 253 ALA A C 1
ATOM 2001 O O . ALA A 1 253 ? 0.575 -41.449 -18.507 1.00 86.50 253 ALA A O 1
ATOM 2002 N N . GLY A 1 254 ? 0.690 -42.065 -16.357 1.00 86.00 254 GLY A N 1
ATOM 2003 C CA . GLY A 1 254 ? 0.482 -43.502 -16.590 1.00 86.00 254 GLY A CA 1
ATOM 2004 C C . GLY A 1 254 ? -0.923 -43.894 -17.070 1.00 86.00 254 GLY A C 1
ATOM 2005 O O . GLY A 1 254 ? -1.097 -44.980 -17.617 1.00 86.00 254 GLY A O 1
ATOM 2006 N N . GLU A 1 255 ? -1.929 -43.032 -16.893 1.00 83.19 255 GLU A N 1
ATOM 2007 C CA . GLU A 1 255 ? -3.307 -43.255 -17.362 1.00 83.19 255 GLU A CA 1
ATOM 2008 C C . GLU A 1 255 ? -3.602 -42.582 -18.712 1.00 83.19 255 GLU A C 1
ATOM 2010 O O . GLU A 1 255 ? -4.660 -42.807 -19.303 1.00 83.19 255 GLU A O 1
ATOM 2015 N N . SER A 1 256 ? -2.673 -41.764 -19.207 1.00 80.69 256 SER A N 1
ATOM 2016 C CA . SER A 1 256 ? -2.790 -41.031 -20.468 1.00 80.69 256 SER A CA 1
ATOM 2017 C C . SER A 1 256 ? -1.735 -41.524 -21.459 1.00 80.69 256 SER A C 1
ATOM 2019 O O . SER A 1 256 ? -0.680 -42.003 -21.058 1.00 80.69 256 SER A O 1
ATOM 2021 N N . ASN A 1 257 ? -2.031 -41.469 -22.759 1.00 80.69 257 ASN A N 1
ATOM 2022 C CA . ASN A 1 257 ? -1.103 -41.855 -23.834 1.00 80.69 257 ASN A CA 1
ATOM 2023 C C . ASN A 1 257 ? -0.404 -43.227 -23.650 1.00 80.69 257 ASN A C 1
ATOM 2025 O O . ASN A 1 257 ? 0.773 -43.390 -23.962 1.00 80.69 257 ASN A O 1
ATOM 2029 N N . ASN A 1 258 ? -1.109 -44.215 -23.083 1.00 83.12 258 ASN A N 1
ATOM 2030 C CA . ASN A 1 258 ? -0.571 -45.533 -22.708 1.00 83.12 258 ASN A CA 1
ATOM 2031 C C . ASN A 1 258 ? 0.670 -45.488 -21.785 1.00 83.12 258 ASN A C 1
ATOM 2033 O O . ASN A 1 258 ? 1.421 -46.461 -21.711 1.00 83.12 258 ASN A O 1
ATOM 2037 N N . GLY A 1 259 ? 0.878 -44.374 -21.079 1.00 85.25 259 GLY A N 1
ATOM 2038 C CA . GLY A 1 259 ? 2.017 -44.153 -20.200 1.00 85.25 259 GLY A CA 1
ATOM 2039 C C . GLY A 1 259 ? 3.327 -43.862 -20.926 1.00 85.25 259 GLY A C 1
ATOM 2040 O O . GLY A 1 259 ? 4.360 -43.858 -20.270 1.00 85.25 259 GLY A O 1
ATOM 2041 N N . GLU A 1 260 ? 3.336 -43.635 -22.239 1.00 88.94 260 GLU A N 1
ATOM 2042 C CA . GLU A 1 260 ? 4.565 -43.415 -23.010 1.00 88.94 260 GLU A CA 1
ATOM 2043 C C . GLU A 1 260 ? 4.626 -42.001 -23.587 1.00 88.94 260 GLU A C 1
ATOM 2045 O O . GLU A 1 260 ? 3.669 -41.523 -24.189 1.00 88.94 260 GLU A O 1
ATOM 2050 N N . TYR A 1 261 ? 5.769 -41.334 -23.436 1.00 88.25 261 TYR A N 1
ATOM 2051 C CA . TYR A 1 261 ? 5.971 -39.967 -23.910 1.00 88.25 261 TYR A CA 1
ATOM 2052 C C . TYR A 1 261 ? 7.360 -39.826 -24.518 1.00 88.25 261 TYR A C 1
ATOM 2054 O O . TYR A 1 261 ? 8.366 -40.063 -23.852 1.00 88.25 261 TYR A O 1
ATOM 2062 N N . ILE A 1 262 ? 7.420 -39.440 -25.789 1.00 85.88 262 ILE A N 1
ATOM 2063 C CA . ILE A 1 262 ? 8.683 -39.153 -26.469 1.00 85.88 262 ILE A CA 1
ATOM 2064 C C . ILE A 1 262 ? 9.079 -37.723 -26.117 1.00 85.88 262 ILE A C 1
ATOM 2066 O O . ILE A 1 262 ? 8.287 -36.800 -26.293 1.00 85.88 262 ILE A O 1
ATOM 2070 N N . MET A 1 263 ? 10.292 -37.540 -25.621 1.00 87.56 263 MET A N 1
ATOM 2071 C CA . MET A 1 263 ? 10.846 -36.256 -25.213 1.00 87.56 263 MET A CA 1
ATOM 2072 C C . MET A 1 263 ? 11.527 -35.564 -26.393 1.00 87.56 263 MET A C 1
ATOM 2074 O O . MET A 1 263 ? 11.938 -36.209 -27.357 1.00 87.56 263 MET A O 1
ATOM 2078 N N . GLN A 1 264 ? 11.708 -34.245 -26.309 1.00 73.69 264 GLN A N 1
ATOM 2079 C CA . GLN A 1 264 ? 12.432 -33.479 -27.337 1.00 73.69 264 GLN A CA 1
ATOM 2080 C C . GLN A 1 264 ? 13.881 -33.963 -27.544 1.00 73.69 264 GLN A C 1
ATOM 2082 O O . GLN A 1 264 ? 14.438 -33.809 -28.628 1.00 73.69 264 GLN A O 1
ATOM 2087 N N . THR A 1 265 ? 14.479 -34.584 -26.523 1.00 75.81 265 THR A N 1
ATOM 2088 C CA . THR A 1 265 ? 15.811 -35.209 -26.575 1.00 75.81 265 THR A CA 1
ATOM 2089 C C . THR A 1 265 ? 15.838 -36.519 -27.372 1.00 75.81 265 THR A C 1
ATOM 2091 O O . THR A 1 265 ? 16.915 -37.045 -27.641 1.00 75.81 265 THR A O 1
ATOM 2094 N N . GLY A 1 266 ? 14.674 -37.055 -27.757 1.00 76.19 266 GLY A N 1
ATOM 2095 C CA . GLY A 1 266 ? 14.518 -38.366 -28.394 1.00 76.19 266 GLY A CA 1
ATOM 2096 C C . GLY A 1 266 ? 14.391 -39.530 -27.405 1.00 76.19 266 GLY A C 1
ATOM 2097 O O . GLY A 1 266 ? 14.146 -40.662 -27.819 1.00 76.19 266 GLY A O 1
ATOM 2098 N N . GLU A 1 267 ? 14.524 -39.274 -26.103 1.00 84.62 267 GLU A N 1
ATOM 2099 C CA . GLU A 1 267 ? 14.290 -40.269 -25.054 1.00 84.62 267 GLU A CA 1
ATOM 2100 C C . GLU A 1 267 ? 12.794 -40.575 -24.917 1.00 84.62 267 GLU A C 1
ATOM 2102 O O . GLU A 1 267 ? 11.948 -39.734 -25.206 1.00 84.62 267 GLU A O 1
ATOM 2107 N N . THR A 1 268 ? 12.442 -41.780 -24.465 1.00 87.88 268 THR A N 1
ATOM 2108 C CA . THR A 1 268 ? 11.045 -42.147 -24.183 1.00 87.88 268 THR A CA 1
ATOM 2109 C C . THR A 1 268 ? 10.856 -42.334 -22.689 1.00 87.88 268 THR A C 1
ATOM 2111 O O . THR A 1 268 ? 11.483 -43.202 -22.083 1.00 87.88 268 THR A O 1
ATOM 2114 N N . TYR A 1 269 ? 9.976 -41.535 -22.097 1.00 90.81 269 TYR A N 1
ATOM 2115 C CA . TYR A 1 269 ? 9.566 -41.676 -20.707 1.00 90.81 269 TYR A CA 1
ATOM 2116 C C . TYR A 1 269 ? 8.386 -42.640 -20.639 1.00 90.81 269 TYR A C 1
ATOM 2118 O O . TYR A 1 269 ? 7.433 -42.519 -21.410 1.00 90.81 269 TYR A O 1
ATOM 2126 N N . ARG A 1 270 ? 8.462 -43.617 -19.729 1.00 89.06 270 ARG A N 1
ATOM 2127 C CA . ARG A 1 270 ? 7.433 -44.641 -19.536 1.00 89.06 270 ARG A CA 1
ATOM 2128 C C . ARG A 1 270 ? 6.947 -44.637 -18.091 1.00 89.06 270 ARG A C 1
ATOM 2130 O O . ARG A 1 270 ? 7.714 -44.924 -17.178 1.00 89.06 270 ARG A O 1
ATOM 2137 N N . PHE A 1 271 ? 5.661 -44.385 -17.909 1.00 87.50 271 PHE A N 1
ATOM 2138 C CA . PHE A 1 271 ? 4.954 -44.401 -16.638 1.00 87.50 271 PHE A CA 1
ATOM 2139 C C . PHE A 1 271 ? 4.108 -45.672 -16.551 1.00 87.50 271 PHE A C 1
ATOM 2141 O O . PHE A 1 271 ? 3.318 -45.970 -17.446 1.00 87.50 271 PHE A O 1
ATOM 2148 N N . THR A 1 272 ? 4.270 -46.443 -15.477 1.00 76.69 272 THR A N 1
ATOM 2149 C CA . THR A 1 272 ? 3.523 -47.691 -15.261 1.00 76.69 272 THR A CA 1
ATOM 2150 C C . THR A 1 272 ? 2.710 -47.615 -13.971 1.00 76.69 272 THR A C 1
ATOM 2152 O O . THR A 1 272 ? 3.291 -47.545 -12.890 1.00 76.69 272 THR A O 1
ATOM 2155 N N . GLY A 1 273 ? 1.380 -47.703 -14.074 1.00 62.31 273 GLY A N 1
ATOM 2156 C CA . GLY A 1 273 ? 0.463 -47.790 -12.927 1.00 62.31 273 GLY A CA 1
ATOM 2157 C C . GLY A 1 273 ? -0.298 -46.497 -12.598 1.00 62.31 273 GLY A C 1
ATOM 2158 O O . GLY A 1 273 ? -0.046 -45.446 -13.177 1.00 62.31 273 GLY A O 1
ATOM 2159 N N . ARG A 1 274 ? -1.262 -46.607 -11.669 1.00 52.94 274 ARG A N 1
ATOM 2160 C CA . ARG A 1 274 ? -1.996 -45.472 -11.086 1.00 52.94 274 ARG A CA 1
ATOM 2161 C C . ARG A 1 274 ? -1.192 -44.887 -9.926 1.00 52.94 274 ARG A C 1
ATOM 2163 O O . ARG A 1 274 ? -1.439 -45.297 -8.798 1.00 52.94 274 ARG A O 1
ATOM 2170 N N . ASN A 1 275 ? -0.221 -44.016 -10.166 1.00 42.34 275 ASN A N 1
ATOM 2171 C CA . ASN A 1 275 ? 0.408 -43.246 -9.089 1.00 42.34 275 ASN A CA 1
ATOM 2172 C C . ASN A 1 275 ? 0.786 -41.863 -9.590 1.00 42.34 275 ASN A C 1
ATOM 2174 O O . ASN A 1 275 ? 1.495 -41.799 -10.616 1.00 42.34 275 ASN A O 1
#

Secondary structure (DSSP, 8-state):
-PEEEEEESEE-S--SSTTGGGTEE-HHHHHHHHHTTTT--EEEEEEE--B-HHHHHHHHHHHHHHHHHHT--EEEEEEEEEBTHHHHHHTT-SEEEE-TT---EE--------SSHHHHHHHHHHHHHHHHHHHHHHHHHSS--HHHHHHHHHTTEEPPHHHHHHTTS-SEE------GGG-----PPPPS-SHHHHHHHHHHHHHHHHHTT-S---EEEEBTTS-EEEETTS-TTPPP-TT---EETTEEGGGSGGGEEEBTTS-EEE--S--

Radius of gyration: 24.14 Å; chains: 1; bounding box: 53×70×52 Å